Protein AF-I3XQ25-F1 (afdb_monomer)

Solvent-accessible surface area (backbone atoms only — not comparable to full-atom values): 13329 Å² total; per-residue (Å²): 137,87,86,84,75,97,74,87,71,84,78,81,81,67,80,47,100,79,74,48,62,75,77,84,68,86,86,59,48,81,63,17,72,61,72,68,32,26,49,50,32,17,52,49,32,38,57,58,38,53,67,33,71,80,39,49,61,57,48,62,46,75,78,51,23,60,60,51,50,52,46,34,48,54,26,18,49,44,47,25,40,48,45,46,66,52,54,62,66,59,48,12,62,78,68,75,47,54,49,68,59,47,51,32,21,74,69,43,72,34,72,43,16,41,49,37,51,53,34,47,54,31,50,76,68,72,65,65,77,71,75,50,77,71,77,71,66,77,58,82,87,43,57,67,58,53,48,52,52,50,53,51,50,50,53,49,52,50,50,49,53,52,49,54,52,50,49,52,55,50,51,55,52,50,55,52,50,51,52,51,51,50,53,50,51,54,50,52,53,50,53,50,54,51,49,5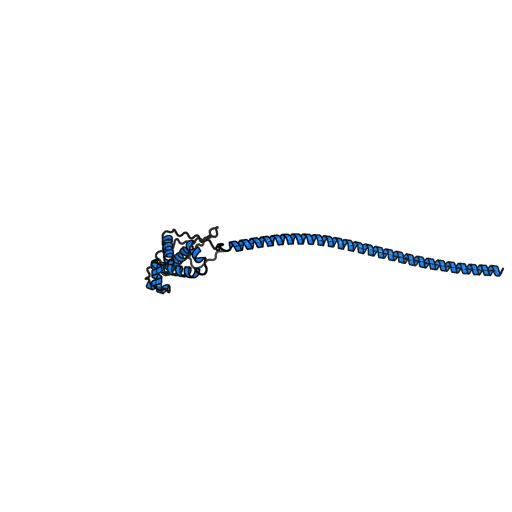2,52,51,52,52,54,49,51,52,50,52,53,51,52,50,54,51,48,56,50,51,55,50,50,52,53,52,50,54,50,52,52,52,52,50,51,52,51,67,74,74,110

pLDDT: mean 84.7, std 18.49, range [31.95, 98.25]

Foldseek 3Di:
DDDDDPDPDDPPQDDDPPNWTFDPLLPQDQQDDDDVSLVSQLVQLLLLLCQDPVNVVQCVDVVRVVVLSLLLSLLSSLNSVVSPVDDLVVSCVVSVHDSVSSCCLCVVVDVSSVSSVVSSVCSVVVNRGDGDPPDPPPCVPCPVVVVVVVVVVVVVVVVVVVVVVVVVVVVVVVVVVVVVVVVVVVVVVVVVVVVVVVVVVVVVVVVVVVVVVVVVVVVVVVVVVVVVVVVVVVVPD

Radius of gyration: 54.67 Å; Cα contacts (8 Å, |Δi|>4): 146; chains: 1; bounding box: 113×54×150 Å

Secondary structure (DSSP, 8-state):
--PPPTT---------TTS------TT--SS--HHHHHHHHHHHHHHHHHTSHHHHHHTTSHHHHHHHHHHHHHHHHHHHHHHTT--HHHHHHHHTS-HHHHHHHHTT-SHHHHHHHHHHHHHHTT-------------TTTHHHHHHHHHHHHHHHHHHHHHHHHHHHHHHHHHHHHHHHHHHHHHHHHHHHHHHHHHHHHHHHHHHHHHHHHHHHHHHHHHHHHHHHHHHHHHH-

Nearest PDB structures (foldseek):
  2vml-assembly1_H  TM=3.832E-01  e=6.197E+00  Gloeobacter violaceus

Organism: NCBI:txid768672

Structure (mmCIF, N/CA/C/O backbone):
data_AF-I3XQ25-F1
#
_entry.id   AF-I3XQ25-F1
#
loop_
_atom_site.group_PDB
_atom_site.id
_atom_site.type_symbol
_atom_site.label_atom_id
_atom_site.label_alt_id
_atom_site.label_comp_id
_atom_site.label_asym_id
_atom_site.label_entity_id
_atom_site.label_seq_id
_atom_site.pdbx_PDB_ins_code
_atom_site.Cartn_x
_atom_site.Cartn_y
_atom_site.Cartn_z
_atom_site.occupancy
_atom_site.B_iso_or_equiv
_atom_site.auth_seq_id
_atom_site.auth_comp_id
_atom_site.auth_asym_id
_atom_site.auth_atom_id
_atom_site.pdbx_PDB_model_num
ATOM 1 N N . MET A 1 1 ? 1.285 -31.698 11.398 1.00 34.97 1 MET A N 1
ATOM 2 C CA . MET A 1 1 ? 2.091 -32.001 12.598 1.00 34.97 1 MET A CA 1
ATOM 3 C C . MET A 1 1 ? 1.392 -31.346 13.771 1.00 34.97 1 MET A C 1
ATOM 5 O O . MET A 1 1 ? 1.233 -30.136 13.760 1.00 34.97 1 MET A O 1
ATOM 9 N N . SER A 1 2 ? 0.840 -32.151 14.672 1.00 31.95 2 SER A N 1
ATOM 10 C CA . SER A 1 2 ? 0.071 -31.717 15.839 1.00 31.95 2 SER A CA 1
ATOM 11 C C . SER A 1 2 ? 1.016 -31.419 17.001 1.00 31.95 2 SER A C 1
ATOM 13 O O . SER A 1 2 ? 1.649 -32.344 17.511 1.00 31.95 2 SER A O 1
ATOM 15 N N . GLU A 1 3 ? 1.111 -30.159 17.417 1.00 33.66 3 GLU A N 1
ATOM 16 C CA . GLU A 1 3 ? 1.742 -29.801 18.689 1.00 33.66 3 GLU A CA 1
ATOM 17 C C . GLU A 1 3 ? 0.743 -30.000 19.833 1.00 33.66 3 GLU A C 1
ATOM 19 O O . GLU A 1 3 ? -0.400 -29.547 19.785 1.00 33.66 3 GLU A O 1
ATOM 24 N N . ILE A 1 4 ? 1.183 -30.747 20.844 1.00 37.44 4 ILE A N 1
ATOM 25 C CA . ILE A 1 4 ? 0.429 -31.118 22.039 1.00 37.44 4 ILE A CA 1
ATOM 26 C C . ILE A 1 4 ? 0.776 -30.093 23.127 1.00 37.44 4 ILE A C 1
ATOM 28 O O . ILE A 1 4 ? 1.940 -29.968 23.498 1.00 37.44 4 ILE A O 1
ATOM 32 N N . ASN A 1 5 ? -0.219 -29.369 23.646 1.00 40.84 5 ASN A N 1
ATOM 33 C CA . ASN A 1 5 ? -0.076 -28.467 24.799 1.00 40.84 5 ASN A CA 1
ATOM 34 C C . ASN A 1 5 ? -0.373 -29.246 26.110 1.00 40.84 5 ASN A C 1
ATOM 36 O O . ASN A 1 5 ? -1.323 -30.036 26.111 1.00 40.84 5 ASN A O 1
ATOM 40 N N . PRO A 1 6 ? 0.365 -29.075 27.232 1.00 42.69 6 PRO A N 1
ATOM 41 C CA . PRO A 1 6 ? 0.361 -30.030 28.342 1.00 42.69 6 PRO A CA 1
ATOM 42 C C . PRO A 1 6 ? -0.678 -29.756 29.450 1.00 42.69 6 PRO A C 1
ATOM 44 O O . PRO A 1 6 ? -0.479 -30.189 30.581 1.00 42.69 6 PRO A O 1
ATOM 47 N N . THR A 1 7 ? -1.793 -29.071 29.176 1.00 48.88 7 THR A N 1
ATOM 48 C CA . THR A 1 7 ? -2.774 -28.700 30.226 1.00 48.88 7 THR A CA 1
ATOM 49 C C . THR A 1 7 ? -4.215 -29.169 30.017 1.00 48.88 7 THR A C 1
ATOM 51 O O . THR A 1 7 ? -5.057 -28.877 30.857 1.00 48.88 7 THR A O 1
ATOM 54 N N . GLY A 1 8 ? -4.525 -29.953 28.980 1.00 42.88 8 GLY A N 1
ATOM 55 C CA . GLY A 1 8 ? -5.775 -30.732 28.933 1.00 42.88 8 GLY A CA 1
ATOM 56 C C . GLY A 1 8 ? -7.108 -29.958 28.931 1.00 42.88 8 GLY A C 1
ATOM 57 O O . GLY A 1 8 ? -8.152 -30.596 29.026 1.00 42.88 8 GLY A O 1
ATOM 58 N N . GLU A 1 9 ? -7.125 -28.631 28.779 1.00 38.22 9 GLU A N 1
ATOM 59 C CA . GLU A 1 9 ? -8.352 -27.869 28.505 1.00 38.22 9 GLU A CA 1
ATOM 60 C C . GLU A 1 9 ? -8.428 -27.570 26.997 1.00 38.22 9 GLU A C 1
ATOM 62 O O . GLU A 1 9 ? -7.643 -26.796 26.447 1.00 38.22 9 GLU A O 1
ATOM 67 N N . ALA A 1 10 ? -9.364 -28.228 26.308 1.00 32.81 10 ALA A N 1
ATOM 68 C CA . ALA A 1 10 ? -9.634 -27.995 24.896 1.00 32.81 10 ALA A CA 1
ATOM 69 C C . ALA A 1 10 ? -10.405 -26.680 24.717 1.00 32.81 10 ALA A C 1
ATOM 71 O O . ALA A 1 10 ? -11.634 -26.653 24.780 1.00 32.81 10 ALA A O 1
ATOM 72 N N . THR A 1 11 ? -9.700 -25.584 24.444 1.00 38.38 11 THR A N 1
ATOM 73 C CA . THR A 1 11 ? -10.326 -24.419 23.812 1.00 38.38 11 THR A CA 1
ATOM 74 C C . THR A 1 11 ? -10.507 -24.752 22.334 1.00 38.38 11 THR A C 1
ATOM 76 O O . THR A 1 11 ? -9.587 -24.595 21.533 1.00 38.38 11 THR A O 1
ATOM 79 N N . ASN A 1 12 ? -11.679 -25.276 21.973 1.00 39.34 12 ASN A N 1
ATOM 80 C CA . ASN A 1 12 ? -12.042 -25.526 20.580 1.00 39.34 12 ASN A CA 1
ATOM 81 C C . ASN A 1 12 ? -12.245 -24.185 19.861 1.00 39.34 12 ASN A C 1
ATOM 83 O O . ASN A 1 12 ? -13.347 -23.644 19.810 1.00 39.34 12 ASN A O 1
ATOM 87 N N . ILE A 1 13 ? -11.167 -23.643 19.299 1.00 41.66 13 ILE A N 1
ATOM 88 C CA . ILE A 1 13 ? -11.231 -22.534 18.349 1.00 41.66 13 ILE A CA 1
ATOM 89 C C . ILE A 1 13 ? -11.538 -23.153 16.983 1.00 41.66 13 ILE A C 1
ATOM 91 O O . ILE A 1 13 ? -10.644 -23.479 16.206 1.00 41.66 13 ILE A O 1
ATOM 95 N N . GLY A 1 14 ? -12.822 -23.392 16.721 1.00 38.44 14 GLY A N 1
ATOM 96 C CA . GLY A 1 14 ? -13.293 -23.817 15.408 1.00 38.44 14 GLY A CA 1
ATOM 97 C C . GLY A 1 14 ? -13.322 -22.624 14.458 1.00 38.44 14 GLY A C 1
ATOM 98 O O . GLY A 1 14 ? -14.152 -21.731 14.610 1.00 38.44 14 GLY A O 1
ATOM 99 N N . THR A 1 15 ? -12.428 -22.596 13.474 1.00 34.72 15 THR A N 1
ATOM 100 C CA . THR A 1 15 ? -12.493 -21.637 12.369 1.00 34.72 15 THR A CA 1
ATOM 101 C C . THR A 1 15 ? -13.588 -22.066 11.396 1.00 34.72 15 THR A C 1
ATOM 103 O O . THR A 1 15 ? -13.456 -23.048 10.667 1.00 34.72 15 THR A O 1
ATOM 106 N N . SER A 1 16 ? -14.700 -21.332 11.385 1.00 35.69 16 SER A N 1
ATOM 107 C CA . SER A 1 16 ? -15.694 -21.443 10.317 1.00 35.69 16 SER A CA 1
ATOM 108 C C . SER A 1 16 ? -15.235 -20.619 9.106 1.00 35.69 16 SER A C 1
ATOM 110 O O . SER A 1 16 ? -14.631 -19.556 9.252 1.00 35.69 16 SER A O 1
ATOM 112 N N . GLY A 1 17 ? -15.457 -21.145 7.899 1.00 38.66 17 GLY A N 1
ATOM 113 C CA . GLY A 1 17 ? -14.920 -20.645 6.624 1.00 38.66 17 GLY A CA 1
ATOM 114 C C . GLY A 1 17 ? -15.397 -19.260 6.153 1.00 38.66 17 GLY A C 1
ATOM 115 O O . GLY A 1 17 ? -15.349 -19.002 4.955 1.00 38.66 17 GLY A O 1
ATOM 116 N N . SER A 1 18 ? -15.836 -18.371 7.049 1.00 42.00 18 SER A N 1
ATOM 117 C CA . SER A 1 18 ? -16.146 -16.957 6.776 1.00 42.00 18 SER A CA 1
ATOM 118 C C . SER A 1 18 ? -15.227 -15.963 7.502 1.00 42.00 18 SER A C 1
ATOM 120 O O . SER A 1 18 ? -15.399 -14.760 7.347 1.00 42.00 18 SER A O 1
ATOM 122 N N . GLY A 1 19 ? -14.229 -16.426 8.265 1.00 45.09 19 GLY A N 1
ATOM 123 C CA . GLY A 1 19 ? -13.365 -15.534 9.055 1.00 45.09 19 GLY A CA 1
ATOM 124 C C . GLY A 1 19 ? -14.035 -14.982 10.320 1.00 45.09 19 GLY A C 1
ATOM 125 O O . GLY A 1 19 ? -13.419 -14.209 11.051 1.00 45.09 19 GLY A O 1
ATOM 126 N N . ASP A 1 20 ? -15.263 -15.414 10.610 1.00 48.69 20 ASP A N 1
ATOM 127 C CA . ASP A 1 20 ? -15.972 -15.077 11.837 1.00 48.69 20 ASP A CA 1
ATOM 128 C C . ASP A 1 20 ? -15.536 -16.029 12.963 1.00 48.69 20 ASP A C 1
ATOM 130 O O . ASP A 1 20 ? -15.647 -17.257 12.856 1.00 48.69 20 ASP A O 1
ATOM 134 N N . VAL A 1 21 ? -15.025 -15.462 14.059 1.00 51.47 21 VAL A N 1
ATOM 135 C CA . VAL A 1 21 ? -14.724 -16.205 15.289 1.00 51.47 21 VAL A CA 1
ATOM 136 C C . VAL A 1 21 ? -15.973 -16.201 16.163 1.00 51.47 21 VAL A C 1
ATOM 138 O O . VAL A 1 21 ? -16.393 -15.156 16.660 1.00 51.47 21 VAL A O 1
ATOM 141 N N . LEU A 1 22 ? -16.561 -17.378 16.371 1.00 54.94 22 LEU A N 1
ATOM 142 C CA . LEU A 1 22 ? -17.656 -17.555 17.317 1.00 54.94 22 LEU A CA 1
ATOM 143 C C . LEU A 1 22 ? -17.076 -17.637 18.737 1.00 54.94 22 LEU A C 1
ATOM 145 O O . LEU A 1 22 ? -16.421 -18.620 19.081 1.00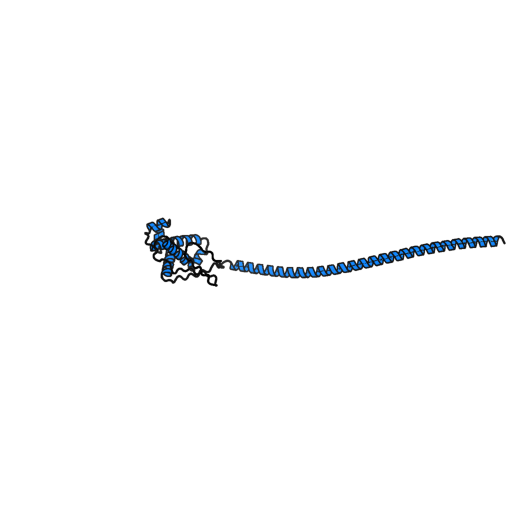 54.94 22 LEU A O 1
ATOM 149 N N . ILE A 1 23 ? -17.312 -16.621 19.571 1.00 63.09 23 ILE A N 1
ATOM 150 C CA . ILE A 1 23 ? -17.052 -16.747 21.011 1.00 63.09 23 ILE A CA 1
ATOM 151 C C . ILE A 1 23 ? -18.243 -17.468 21.634 1.00 63.09 23 ILE A C 1
ATOM 153 O O . ILE A 1 23 ? -19.339 -16.911 21.716 1.00 63.09 23 ILE A O 1
ATOM 157 N N . ASP A 1 24 ? -18.024 -18.705 22.075 1.00 64.62 24 ASP A N 1
ATOM 158 C CA . ASP A 1 24 ? -19.030 -19.449 22.823 1.00 64.62 24 ASP A CA 1
ATOM 159 C C . ASP A 1 24 ? -19.154 -18.892 24.250 1.00 64.62 24 ASP A C 1
ATOM 161 O O . ASP A 1 24 ? -18.296 -19.093 25.109 1.00 64.62 24 ASP A O 1
ATOM 165 N N . LEU A 1 25 ? -20.243 -18.162 24.487 1.00 70.88 25 LEU A N 1
ATOM 166 C CA . LEU A 1 25 ? -20.619 -17.601 25.783 1.00 70.88 25 LEU A CA 1
ATOM 167 C C . LEU A 1 25 ? -21.652 -18.475 26.527 1.00 70.88 25 LEU A C 1
ATOM 169 O O . LEU A 1 25 ? -22.190 -18.061 27.555 1.00 70.88 25 LEU A O 1
ATOM 173 N N . SER A 1 26 ? -21.947 -19.681 26.034 1.00 67.12 26 SER A N 1
ATOM 174 C CA . SER A 1 26 ? -23.041 -20.515 26.554 1.00 67.12 26 SER A CA 1
ATOM 175 C C . SER A 1 26 ? -22.767 -21.084 27.952 1.00 67.12 26 SER A C 1
ATOM 177 O O . SER A 1 26 ? -23.706 -21.347 28.697 1.00 67.12 26 SER A O 1
ATOM 179 N N . ASN A 1 27 ? -21.495 -21.235 28.338 1.00 75.38 27 ASN A N 1
ATOM 180 C CA . ASN A 1 27 ? -21.077 -21.862 29.602 1.00 75.38 27 ASN A CA 1
ATOM 181 C C . ASN A 1 27 ? -20.597 -20.862 30.672 1.00 75.38 27 ASN A C 1
ATOM 183 O O . ASN A 1 27 ? -19.741 -21.190 31.493 1.00 75.38 27 ASN A O 1
ATOM 187 N N . ILE A 1 28 ? -21.114 -19.630 30.675 1.00 85.44 28 ILE A N 1
ATOM 188 C CA . ILE A 1 28 ? -20.681 -18.616 31.647 1.00 85.44 28 ILE A CA 1
ATOM 189 C C . ILE A 1 28 ? -21.440 -18.748 32.976 1.00 85.44 28 ILE A C 1
ATOM 191 O O . ILE A 1 28 ? -22.675 -18.721 32.986 1.00 85.44 28 ILE A O 1
ATOM 195 N N . PRO A 1 29 ? -20.733 -18.814 34.121 1.00 88.62 29 PRO A N 1
ATOM 196 C CA . PRO A 1 29 ? -21.365 -18.921 35.429 1.00 88.62 29 PRO A CA 1
ATOM 197 C C . PRO A 1 29 ? -22.064 -17.610 35.816 1.00 88.62 29 PRO A C 1
ATOM 199 O O . PRO A 1 29 ? -21.436 -16.598 36.117 1.00 88.62 29 PRO A O 1
ATOM 202 N N . LEU A 1 30 ? -23.399 -17.629 35.852 1.00 90.88 30 LEU A N 1
ATOM 203 C CA . LEU A 1 30 ? -24.221 -16.468 36.238 1.00 90.88 30 LEU A CA 1
ATOM 204 C C . LEU A 1 30 ? -24.181 -16.160 37.745 1.00 90.88 30 LEU A C 1
ATOM 206 O O . LEU A 1 30 ? -24.513 -15.052 38.167 1.00 90.88 30 LEU A O 1
ATOM 210 N N . LYS A 1 31 ? -23.799 -17.150 38.555 1.00 92.56 31 LYS A N 1
ATOM 211 C CA . LYS A 1 31 ? -23.537 -17.036 39.995 1.00 92.56 31 LYS A CA 1
ATOM 212 C C . LYS A 1 31 ? -22.124 -17.555 40.262 1.00 92.56 31 LYS A C 1
ATOM 214 O O . LYS A 1 31 ? -21.985 -18.695 40.699 1.00 92.56 31 LYS A O 1
ATOM 219 N N . PRO A 1 32 ? -21.099 -16.772 39.907 1.00 93.88 32 PRO A N 1
ATOM 220 C CA . PRO A 1 32 ? -19.733 -17.257 39.906 1.00 93.88 32 PRO A CA 1
ATOM 221 C C . PRO A 1 32 ? -19.233 -17.575 41.316 1.00 93.88 32 PRO A C 1
ATOM 223 O O . PRO A 1 32 ? -19.456 -16.806 42.253 1.00 93.88 32 PRO A O 1
ATOM 226 N N . LEU A 1 33 ? -18.520 -18.689 41.448 1.00 91.50 33 LEU A N 1
ATOM 227 C CA . LEU A 1 33 ? -17.872 -19.150 42.666 1.00 91.50 33 LEU A CA 1
ATOM 228 C C . LEU A 1 33 ? -16.351 -19.019 42.531 1.00 91.50 33 LEU A C 1
ATOM 230 O O . LEU A 1 33 ? -15.693 -19.675 41.725 1.00 91.50 33 LEU A O 1
ATOM 234 N N . GLY A 1 34 ? -15.769 -18.159 43.364 1.00 91.62 34 GLY A N 1
ATOM 235 C CA . GLY A 1 34 ? -14.328 -17.925 43.377 1.00 91.62 34 GLY A CA 1
ATOM 236 C C . GLY A 1 34 ? -13.814 -17.087 42.200 1.00 91.62 34 GLY A C 1
ATOM 237 O O . GLY A 1 34 ? -14.546 -16.644 41.317 1.00 91.62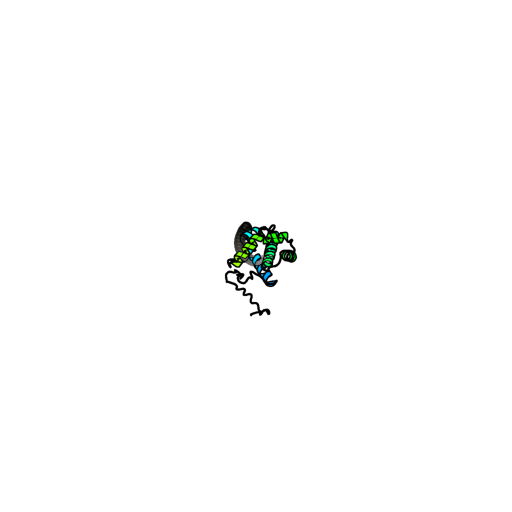 34 GLY A O 1
ATOM 238 N N . LYS A 1 35 ? -12.503 -16.822 42.211 1.00 91.81 35 LYS A N 1
ATOM 239 C CA . LYS A 1 35 ? -11.878 -15.801 41.352 1.00 91.81 35 LYS A CA 1
ATOM 240 C C . LYS A 1 35 ? -11.970 -16.103 39.850 1.00 91.81 35 LYS A C 1
ATOM 242 O O . LYS A 1 35 ? -12.180 -15.178 39.070 1.00 91.81 35 LYS A O 1
ATOM 247 N N . ARG A 1 36 ? -11.824 -17.373 39.444 1.00 92.19 36 ARG A N 1
ATOM 248 C CA . ARG A 1 36 ? -11.857 -17.782 38.024 1.00 92.19 36 ARG A CA 1
ATOM 249 C C . ARG A 1 36 ? -13.218 -17.484 37.403 1.00 92.19 36 ARG A C 1
ATOM 251 O O . ARG A 1 36 ? -13.286 -16.824 36.374 1.00 92.19 36 ARG A O 1
ATOM 258 N N . GLU A 1 37 ? -14.288 -17.925 38.054 1.00 94.06 37 GLU A N 1
ATOM 259 C CA . GLU A 1 37 ? -15.648 -17.732 37.556 1.00 94.06 37 GLU A CA 1
ATOM 260 C C . GLU A 1 37 ? -16.062 -16.255 37.579 1.00 94.06 37 GLU A C 1
ATOM 262 O O . GLU A 1 37 ? -16.709 -15.784 36.644 1.00 94.06 37 GLU A O 1
ATOM 267 N N . ILE A 1 38 ? -15.636 -15.494 38.599 1.00 95.56 38 ILE A N 1
ATOM 268 C CA . ILE A 1 38 ? -15.864 -14.040 38.652 1.00 95.56 38 ILE A CA 1
ATOM 269 C C . ILE A 1 38 ? -15.226 -13.371 37.434 1.00 95.56 38 ILE A C 1
ATOM 271 O O . ILE A 1 38 ? -15.883 -12.583 36.759 1.00 95.56 38 ILE A O 1
ATOM 275 N N . SER A 1 39 ? -13.975 -13.720 37.122 1.00 92.88 39 SER A N 1
ATOM 276 C CA . SER A 1 39 ? -13.259 -13.176 35.966 1.00 92.88 39 SER A CA 1
ATOM 277 C C . SER A 1 39 ? -13.902 -13.581 34.635 1.00 92.88 39 SER A C 1
ATOM 279 O O . SER A 1 39 ? -13.995 -12.755 33.730 1.00 92.88 39 SER A O 1
ATOM 281 N N . GLN A 1 40 ? -14.410 -14.811 34.519 1.00 92.00 40 GLN A N 1
ATOM 282 C CA . GLN A 1 40 ? -15.141 -15.260 33.329 1.00 92.00 40 GLN A CA 1
ATOM 283 C C . GLN A 1 40 ? -16.423 -14.454 33.108 1.00 92.00 40 GLN A C 1
ATOM 285 O O . GLN A 1 40 ? -16.657 -13.977 31.997 1.00 92.00 40 GLN A O 1
ATOM 290 N N . LEU A 1 41 ? -17.232 -14.261 34.156 1.00 94.75 41 LEU A N 1
ATOM 291 C CA . LEU A 1 41 ? -18.439 -13.441 34.061 1.00 94.75 41 LEU A CA 1
ATOM 292 C C . LEU A 1 41 ? -18.093 -11.974 33.765 1.00 94.75 41 LEU A C 1
ATOM 294 O O . LEU A 1 41 ? -18.731 -11.358 32.918 1.00 94.75 41 LEU A O 1
ATOM 298 N N . GLU A 1 42 ? -17.071 -11.417 34.416 1.00 95.94 42 GLU A N 1
ATOM 299 C CA . GLU A 1 42 ? -16.587 -10.055 34.163 1.00 95.94 42 GLU A CA 1
ATOM 300 C C . GLU A 1 42 ? -16.187 -9.864 32.693 1.00 95.94 42 GLU A C 1
ATOM 302 O O . GLU A 1 42 ? -16.699 -8.966 32.022 1.00 95.94 42 GLU A O 1
ATOM 307 N N . MET A 1 43 ? -15.344 -10.751 32.161 1.00 91.75 43 MET A N 1
ATOM 308 C CA . MET A 1 43 ? -14.884 -10.697 30.773 1.00 91.75 43 MET A CA 1
ATOM 309 C C . MET A 1 43 ? -16.044 -10.832 29.783 1.00 91.75 43 MET A C 1
ATOM 311 O O . MET A 1 43 ? -16.122 -10.080 28.811 1.00 91.75 43 MET A O 1
ATOM 315 N N . ALA A 1 44 ? -16.985 -11.735 30.054 1.00 91.19 44 ALA A N 1
ATOM 316 C CA . ALA A 1 44 ? -18.179 -11.895 29.237 1.00 91.19 44 ALA A CA 1
ATOM 317 C C . ALA A 1 44 ? -19.042 -10.631 29.188 1.00 91.19 44 ALA A C 1
ATOM 319 O O . ALA A 1 44 ? -19.542 -10.260 28.126 1.00 91.19 44 ALA A O 1
ATOM 320 N N . LEU A 1 45 ? -19.206 -9.953 30.325 1.00 94.19 45 LEU A N 1
ATOM 321 C CA . LEU A 1 45 ? -19.976 -8.715 30.410 1.00 94.19 45 LEU A CA 1
ATOM 322 C C . LEU A 1 45 ? -19.277 -7.557 29.695 1.00 94.19 45 LEU A C 1
ATOM 324 O O . LEU A 1 45 ? -19.955 -6.768 29.034 1.00 94.19 45 LEU A O 1
ATOM 328 N N . ILE A 1 46 ? -17.945 -7.472 29.776 1.00 92.88 46 ILE A N 1
ATOM 329 C CA . ILE A 1 46 ? -17.150 -6.478 29.041 1.00 92.88 46 ILE A CA 1
ATOM 330 C C . ILE A 1 46 ? -17.314 -6.695 27.537 1.00 92.88 46 ILE A C 1
ATOM 332 O O . ILE A 1 46 ? -17.795 -5.803 26.839 1.00 92.88 46 ILE A O 1
ATOM 336 N N . ILE A 1 47 ? -16.976 -7.889 27.042 1.00 89.00 47 ILE A N 1
ATOM 337 C CA . ILE A 1 47 ? -17.038 -8.207 25.609 1.00 89.00 47 ILE A CA 1
ATOM 338 C C . ILE A 1 47 ? -18.476 -8.051 25.105 1.00 89.00 47 ILE A C 1
ATOM 340 O O . ILE A 1 47 ? -18.718 -7.382 24.102 1.00 89.00 47 ILE A O 1
ATOM 344 N N . GLY A 1 48 ? -19.445 -8.595 25.843 1.00 89.38 48 GLY A N 1
ATOM 345 C CA . GLY A 1 48 ? -20.852 -8.544 25.472 1.00 89.38 48 GLY A CA 1
ATOM 346 C C . GLY A 1 48 ? -21.431 -7.134 25.390 1.00 89.38 48 GLY A C 1
ATOM 347 O O . GLY A 1 48 ? -22.397 -6.903 24.665 1.00 89.38 48 GLY A O 1
ATOM 348 N N . THR A 1 49 ? -20.842 -6.185 26.116 1.00 91.38 49 THR A N 1
ATOM 349 C CA . THR A 1 49 ? -21.286 -4.788 26.113 1.00 91.38 49 THR A CA 1
ATOM 350 C C . THR A 1 49 ? -20.528 -3.947 25.094 1.00 91.38 49 THR A C 1
ATOM 352 O O . THR A 1 49 ? -21.151 -3.129 24.424 1.00 91.38 49 THR A O 1
ATOM 355 N N . LEU A 1 50 ? -19.219 -4.163 24.928 1.00 88.19 50 LEU A N 1
ATOM 356 C CA . LEU A 1 50 ? -18.394 -3.416 23.971 1.00 88.19 50 LEU A CA 1
ATOM 357 C C . LEU A 1 50 ? -18.844 -3.608 22.520 1.00 88.19 50 LEU A C 1
ATOM 359 O O . LEU A 1 50 ? -18.803 -2.659 21.747 1.00 88.19 50 LEU A O 1
ATOM 363 N N . TYR A 1 51 ? -19.310 -4.806 22.161 1.00 82.44 51 TYR A N 1
ATOM 364 C CA . TYR A 1 51 ? -19.760 -5.120 20.800 1.00 82.44 51 TYR A CA 1
ATOM 365 C C . TYR A 1 51 ? -21.220 -4.746 20.510 1.00 82.44 51 TYR A C 1
ATOM 367 O O . TYR A 1 51 ? -21.760 -5.101 19.462 1.00 82.44 51 TYR A O 1
ATOM 375 N N . ARG A 1 52 ? -21.888 -4.016 21.408 1.00 82.75 52 ARG A N 1
ATOM 376 C CA . ARG A 1 52 ? -23.207 -3.453 21.103 1.00 82.75 52 ARG A CA 1
ATOM 377 C C . ARG A 1 52 ? -23.069 -2.297 20.106 1.00 82.75 52 ARG A C 1
ATOM 379 O O . ARG A 1 52 ? -22.190 -1.459 20.312 1.00 82.75 52 ARG A O 1
ATOM 386 N N . PRO A 1 53 ? -23.958 -2.177 19.100 1.00 78.75 53 PRO A N 1
ATOM 387 C CA . PRO A 1 53 ? -23.897 -1.096 18.113 1.00 78.75 53 PRO A CA 1
ATOM 388 C C . PRO A 1 53 ? -23.818 0.296 18.752 1.00 78.75 53 PRO A C 1
ATOM 390 O O . PRO A 1 53 ? -22.941 1.083 18.410 1.00 78.75 53 PRO A O 1
ATOM 393 N N . GLU A 1 54 ? -24.646 0.548 19.770 1.00 79.25 54 GLU A N 1
ATOM 394 C CA . GLU A 1 54 ? -24.677 1.828 20.487 1.00 79.25 54 GLU A CA 1
ATOM 395 C C . GLU A 1 54 ? -23.368 2.176 21.227 1.00 79.25 54 GLU A C 1
ATOM 397 O O . GLU A 1 54 ? -23.113 3.343 21.512 1.00 79.25 54 GLU A O 1
ATOM 402 N N . ILE A 1 55 ? -22.538 1.183 21.570 1.00 82.88 55 ILE A N 1
ATOM 403 C CA . ILE A 1 55 ? -21.256 1.387 22.263 1.00 82.88 55 ILE A CA 1
ATOM 404 C C . ILE A 1 55 ? -20.126 1.547 21.265 1.00 82.88 55 ILE A C 1
ATOM 406 O O . ILE A 1 55 ? -19.266 2.396 21.480 1.00 82.88 55 ILE A O 1
ATOM 410 N N . LEU A 1 56 ? -20.157 0.791 20.166 1.00 81.75 56 LEU A N 1
ATOM 411 C CA . LEU A 1 56 ? -19.202 0.934 19.069 1.00 81.75 56 LEU A CA 1
ATOM 412 C C . LEU A 1 56 ? -19.190 2.367 18.513 1.00 81.75 56 LEU A C 1
ATOM 414 O O . LEU A 1 56 ? -18.118 2.887 18.213 1.00 81.75 56 LEU A O 1
ATOM 418 N N . GLU A 1 57 ? -20.348 3.029 18.459 1.00 78.62 57 GLU A N 1
ATOM 419 C CA . GLU A 1 57 ? -20.452 4.452 18.108 1.00 78.62 57 GLU A CA 1
ATOM 420 C C . GLU A 1 57 ? -19.814 5.371 19.164 1.00 78.62 57 GLU A C 1
ATOM 422 O O . GLU A 1 57 ? -19.052 6.270 18.820 1.00 78.62 57 GLU A O 1
ATOM 427 N N . LEU A 1 58 ? -20.067 5.132 20.455 1.00 75.94 58 LEU A N 1
ATOM 428 C CA . LEU A 1 58 ? -19.544 5.970 21.547 1.00 75.94 58 LEU A CA 1
ATOM 429 C C . LEU A 1 58 ? -18.025 5.856 21.721 1.00 75.94 58 LEU A C 1
ATOM 431 O O . LEU A 1 58 ? -17.369 6.827 22.082 1.00 75.94 58 LEU A O 1
ATOM 435 N N . ILE A 1 59 ? -17.448 4.679 21.465 1.00 79.62 59 ILE A N 1
ATOM 436 C CA . ILE A 1 59 ? -15.994 4.466 21.553 1.00 79.62 59 ILE A CA 1
ATOM 437 C C . ILE A 1 59 ? -15.257 4.831 20.257 1.00 79.62 59 ILE A C 1
ATOM 439 O O . ILE A 1 59 ? -14.026 4.709 20.199 1.00 79.62 59 ILE A O 1
ATOM 443 N N . HIS A 1 60 ? -15.980 5.264 19.219 1.00 75.81 60 HIS A N 1
ATOM 444 C CA . HIS A 1 60 ? -15.386 5.726 17.970 1.00 75.81 60 HIS A CA 1
ATOM 445 C C . HIS A 1 60 ?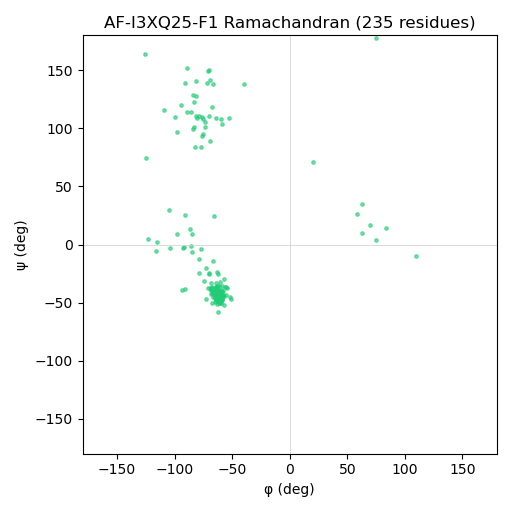 -14.486 6.943 18.218 1.00 75.81 60 HIS A C 1
ATOM 447 O O . HIS A 1 60 ? -13.337 6.946 17.768 1.00 75.81 60 HIS A O 1
ATOM 453 N N . ASP A 1 61 ? -14.953 7.916 19.011 1.00 76.44 61 ASP A N 1
ATOM 454 C CA . ASP A 1 61 ? -14.162 9.080 19.420 1.00 76.44 61 ASP A CA 1
ATOM 455 C C . ASP A 1 61 ? -13.001 8.660 20.352 1.00 76.44 61 ASP A C 1
ATOM 457 O O . ASP A 1 61 ? -13.242 8.135 21.446 1.00 76.44 61 ASP A O 1
ATOM 461 N N . PRO A 1 62 ? -11.727 8.878 19.960 1.00 74.69 62 PRO A N 1
ATOM 462 C CA . PRO A 1 62 ? -10.568 8.547 20.787 1.00 74.69 62 PRO A CA 1
ATOM 463 C C . PRO A 1 62 ? -10.552 9.220 22.165 1.00 74.69 62 PRO A C 1
ATOM 465 O O . PRO A 1 62 ? -9.986 8.646 23.098 1.00 74.69 62 PRO A O 1
ATOM 468 N N . VAL A 1 63 ? -11.145 10.410 22.301 1.00 76.88 63 VAL A N 1
ATOM 469 C CA . VAL A 1 63 ? -11.153 11.181 23.553 1.00 76.88 63 VAL A CA 1
ATOM 470 C C . VAL A 1 63 ? -12.090 10.534 24.570 1.00 76.88 63 VAL A C 1
ATOM 472 O O . VAL A 1 63 ? -11.700 10.310 25.715 1.00 76.88 63 VAL A O 1
ATOM 475 N N . GLU A 1 64 ? -13.303 10.168 24.152 1.00 78.25 64 GLU A N 1
ATOM 476 C CA . GLU A 1 64 ? -14.294 9.555 25.045 1.00 78.25 64 GLU A CA 1
ATOM 477 C C . GLU A 1 64 ? -14.035 8.063 25.299 1.00 78.25 64 GLU A C 1
ATOM 479 O O . GLU A 1 64 ? -14.425 7.524 26.341 1.00 78.25 64 GLU A O 1
ATOM 484 N N . ARG A 1 65 ? -13.341 7.383 24.376 1.00 86.06 65 ARG A N 1
ATOM 485 C CA . ARG A 1 65 ? -13.062 5.940 24.430 1.00 86.06 65 ARG A CA 1
ATOM 486 C C . ARG A 1 65 ? -12.458 5.494 25.756 1.00 86.06 65 ARG A C 1
ATOM 488 O O . ARG A 1 65 ? -12.914 4.505 26.324 1.00 86.06 65 ARG A O 1
ATOM 495 N N . SER A 1 66 ? -11.447 6.205 26.253 1.00 85.38 66 SER A N 1
ATOM 496 C CA . SER A 1 66 ? -10.747 5.823 27.488 1.00 85.38 66 SER A CA 1
ATOM 497 C C . SER A 1 66 ? -11.690 5.835 28.696 1.00 85.38 66 SER A C 1
ATOM 499 O O . SER A 1 66 ? -11.754 4.873 29.461 1.00 85.38 66 SER A O 1
ATOM 501 N N . THR A 1 67 ? -12.508 6.885 28.814 1.00 88.56 67 THR A N 1
ATOM 502 C CA . THR A 1 67 ? -13.486 7.036 29.898 1.00 88.56 67 THR A CA 1
ATOM 503 C C . THR A 1 67 ? -14.595 5.990 29.818 1.00 88.56 67 THR A C 1
ATOM 505 O O . THR A 1 67 ? -14.981 5.423 30.843 1.00 88.56 67 THR A O 1
ATOM 508 N N . TRP A 1 68 ? -15.092 5.694 28.613 1.00 90.62 68 TRP A N 1
ATOM 509 C CA . TRP A 1 68 ? -16.102 4.654 28.408 1.00 90.62 68 TRP A CA 1
ATOM 510 C C . TRP A 1 68 ? -15.585 3.266 28.770 1.00 90.62 68 TRP A C 1
ATOM 512 O O . TRP A 1 68 ? -16.264 2.534 29.492 1.00 90.62 68 TRP A O 1
ATOM 522 N N . VAL A 1 69 ? -14.384 2.915 28.308 1.00 91.31 69 VAL A N 1
ATOM 523 C CA . VAL A 1 69 ? -13.773 1.607 28.570 1.00 91.31 69 VAL A CA 1
ATOM 524 C C . VAL A 1 69 ? -13.498 1.421 30.063 1.00 91.31 69 VAL A C 1
ATOM 526 O O . VAL A 1 69 ? -13.876 0.386 30.609 1.00 91.31 69 VAL A O 1
ATOM 529 N N . ASP A 1 70 ? -12.940 2.426 30.748 1.00 93.75 70 ASP A N 1
ATOM 530 C CA . ASP A 1 70 ? -12.713 2.373 32.201 1.00 93.75 70 ASP A CA 1
ATOM 531 C C . ASP A 1 70 ? -14.034 2.211 32.973 1.00 93.75 70 ASP A C 1
ATOM 533 O O . ASP A 1 70 ? -14.178 1.324 33.816 1.00 93.75 70 ASP A O 1
ATOM 537 N N . SER A 1 71 ? -15.052 3.010 32.635 1.00 94.94 71 SER A N 1
ATOM 538 C CA . SER A 1 71 ? -16.355 2.953 33.307 1.00 94.94 71 SER A CA 1
ATOM 539 C C . SER A 1 71 ? -17.072 1.612 33.104 1.00 94.94 71 SER A C 1
ATOM 541 O O . SER A 1 71 ? -17.682 1.087 34.041 1.00 94.94 71 SER A O 1
ATOM 543 N N . LEU A 1 72 ? -16.992 1.035 31.899 1.00 95.88 72 LEU A N 1
ATOM 544 C CA . LEU A 1 72 ? -17.551 -0.283 31.585 1.00 95.88 72 LEU A CA 1
ATOM 545 C C . LEU A 1 72 ? -16.806 -1.409 32.304 1.00 95.88 72 LEU A C 1
ATOM 547 O O . LEU A 1 72 ? -17.462 -2.294 32.852 1.00 95.88 72 LEU A O 1
ATOM 551 N N . ALA A 1 73 ? -15.473 -1.360 32.351 1.00 96.31 73 ALA A N 1
ATOM 552 C CA . ALA A 1 73 ? -14.659 -2.351 33.051 1.00 96.31 73 ALA A CA 1
ATOM 553 C C . ALA A 1 73 ? -14.982 -2.377 34.552 1.00 96.31 73 ALA A C 1
ATOM 555 O O . ALA A 1 73 ? -15.302 -3.431 35.104 1.00 96.31 73 ALA A O 1
ATOM 556 N N . VAL A 1 74 ? -15.018 -1.205 35.199 1.00 97.75 74 VAL A N 1
ATOM 557 C CA . VAL A 1 74 ? -15.393 -1.083 36.618 1.00 97.75 74 VAL A CA 1
ATOM 558 C C . VAL A 1 74 ? -16.816 -1.592 36.859 1.00 97.75 74 VAL A C 1
ATOM 560 O O . VAL A 1 74 ? -17.057 -2.330 37.816 1.00 97.75 74 VAL A O 1
ATOM 563 N N . ALA A 1 75 ? -17.772 -1.231 35.998 1.00 98.00 75 ALA A N 1
ATOM 564 C CA . ALA A 1 75 ? -19.156 -1.677 36.127 1.00 98.00 75 ALA A CA 1
ATOM 565 C C . ALA A 1 75 ? -19.296 -3.202 35.974 1.00 98.00 75 ALA A C 1
ATOM 567 O O . ALA A 1 75 ? -20.006 -3.825 36.764 1.00 98.00 75 ALA A O 1
ATOM 568 N N . ALA A 1 76 ? -18.609 -3.806 35.000 1.00 97.94 76 ALA A N 1
ATOM 569 C CA . ALA A 1 76 ? -18.608 -5.248 34.769 1.00 97.94 76 ALA A CA 1
ATOM 570 C C . ALA A 1 76 ? -17.997 -6.011 35.949 1.00 97.94 76 ALA A C 1
ATOM 572 O O . ALA A 1 76 ? -18.622 -6.940 36.468 1.00 97.94 76 ALA A O 1
ATOM 573 N N . GLY A 1 77 ? -16.828 -5.572 36.425 1.00 97.56 77 GLY A N 1
ATOM 574 C CA . GLY A 1 77 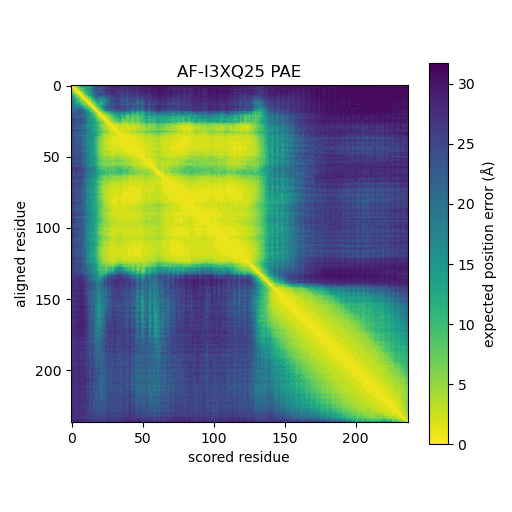? -16.150 -6.179 37.569 1.00 97.56 77 GLY A CA 1
ATOM 575 C C . GLY A 1 77 ? -16.964 -6.072 38.857 1.00 97.56 77 GLY A C 1
ATOM 576 O O . GLY A 1 77 ? -17.028 -7.033 39.631 1.00 97.56 77 GLY A O 1
ATOM 577 N N . ALA A 1 78 ? -17.651 -4.943 39.063 1.00 98.25 78 ALA A N 1
ATOM 578 C CA . ALA A 1 78 ? -18.558 -4.760 40.190 1.00 98.25 78 ALA A CA 1
ATOM 579 C C . ALA A 1 78 ? -19.753 -5.714 40.105 1.00 98.25 78 ALA A C 1
ATOM 581 O O . ALA A 1 78 ? -20.105 -6.369 41.088 1.00 98.25 78 ALA A O 1
ATOM 582 N N . TYR A 1 79 ? -20.365 -5.816 38.924 1.00 98.00 79 TYR A N 1
ATOM 583 C CA . TYR A 1 79 ? -21.539 -6.652 38.702 1.00 98.00 79 TYR A CA 1
ATOM 584 C C . TYR A 1 79 ? -21.218 -8.142 38.878 1.00 98.00 79 TYR A C 1
ATOM 586 O O . TYR A 1 79 ? -21.973 -8.854 39.543 1.00 98.00 79 TYR A O 1
ATOM 594 N N . ALA A 1 80 ? -20.076 -8.607 38.361 1.00 97.94 80 ALA A N 1
ATOM 595 C CA . ALA A 1 80 ? -19.632 -9.993 38.504 1.00 97.94 80 ALA A CA 1
ATOM 596 C C . ALA A 1 80 ? -19.420 -10.386 39.976 1.00 97.94 80 ALA A C 1
ATOM 598 O O . ALA A 1 80 ? -19.907 -11.425 40.425 1.00 97.94 80 ALA A O 1
ATOM 599 N N . ARG A 1 81 ? -18.781 -9.513 40.765 1.00 97.81 81 ARG A N 1
ATOM 600 C CA . ARG A 1 81 ? -18.568 -9.729 42.206 1.00 97.81 81 ARG A CA 1
ATOM 601 C C . ARG A 1 81 ? -19.861 -9.667 43.016 1.00 97.81 81 ARG A C 1
ATOM 603 O O . ARG A 1 81 ? -20.058 -10.482 43.913 1.00 97.81 81 ARG A O 1
ATOM 610 N N . MET A 1 82 ? -20.782 -8.767 42.664 1.00 97.81 82 MET A N 1
ATOM 611 C CA . MET A 1 82 ? -22.121 -8.738 43.263 1.00 97.81 82 MET A CA 1
ATOM 612 C C . MET A 1 82 ? -22.856 -10.068 43.029 1.00 97.81 82 MET A C 1
ATOM 614 O O . MET A 1 82 ? -23.511 -10.576 43.937 1.00 97.81 82 MET A O 1
ATOM 618 N N . LYS A 1 83 ? -22.736 -10.666 41.834 1.00 97.31 83 LYS A N 1
ATOM 619 C CA . LYS A 1 83 ? -23.332 -11.981 41.535 1.00 97.31 83 LYS A CA 1
ATOM 620 C C . LYS A 1 83 ? -22.648 -13.148 42.252 1.00 97.31 83 LYS A C 1
ATOM 622 O O . LYS A 1 83 ? -23.322 -14.143 42.506 1.00 97.31 83 LYS A O 1
ATOM 627 N N . ALA A 1 84 ? -21.380 -13.002 42.636 1.00 96.50 84 ALA A N 1
ATOM 628 C CA . ALA A 1 84 ? -20.688 -13.904 43.562 1.00 96.50 84 ALA A CA 1
ATOM 629 C C . ALA A 1 84 ? -21.072 -13.692 45.043 1.00 96.50 84 ALA A C 1
ATOM 631 O O . ALA A 1 84 ? -20.617 -14.435 45.908 1.00 96.50 84 ALA A O 1
ATOM 632 N N . GLY A 1 85 ? -21.907 -12.692 45.355 1.00 95.94 85 GLY A N 1
ATOM 633 C CA . GLY A 1 85 ? -22.377 -12.419 46.715 1.00 95.94 85 GLY A CA 1
ATOM 634 C C . GLY A 1 85 ? -21.425 -11.581 47.572 1.00 95.94 85 GLY A C 1
ATOM 635 O O . GLY A 1 85 ? -21.616 -11.516 48.785 1.00 95.94 85 GLY A O 1
ATOM 636 N N . LEU A 1 86 ? -20.419 -10.930 46.976 1.00 96.81 86 LEU A N 1
ATOM 637 C CA . LEU A 1 86 ? -19.503 -10.063 47.723 1.00 96.81 86 LEU A CA 1
ATOM 638 C C . LEU A 1 86 ? -20.222 -8.788 48.208 1.00 96.81 86 LEU A C 1
ATOM 640 O O . LEU A 1 86 ? -21.027 -8.210 47.466 1.00 96.81 86 LEU A O 1
ATOM 644 N N . PRO A 1 87 ? -19.921 -8.300 49.427 1.00 97.25 87 PRO A N 1
ATOM 645 C CA . PRO A 1 87 ? -20.439 -7.028 49.910 1.00 97.25 87 PRO A CA 1
ATOM 646 C C . PRO A 1 87 ? -19.810 -5.855 49.148 1.00 97.25 87 PRO A C 1
ATOM 648 O O . PRO A 1 87 ? -18.659 -5.902 48.721 1.00 97.25 87 PRO A O 1
ATOM 651 N N . VAL A 1 88 ? -20.560 -4.757 49.022 1.00 97.25 88 VAL A N 1
ATOM 652 C CA . VAL A 1 88 ? -20.142 -3.557 48.271 1.00 97.25 88 VAL A CA 1
ATOM 653 C C . VAL A 1 88 ? -18.799 -2.989 48.743 1.00 97.25 88 VAL A C 1
ATOM 655 O O . VAL A 1 88 ? -18.024 -2.530 47.909 1.00 97.25 88 VAL A O 1
ATOM 658 N N . SER A 1 89 ? -18.522 -3.037 50.047 1.00 97.31 89 SER A N 1
ATOM 659 C CA . SER A 1 89 ? -17.257 -2.587 50.638 1.00 97.31 89 SER A CA 1
ATOM 660 C C . SER A 1 89 ? -16.057 -3.346 50.070 1.00 97.31 89 SER A C 1
ATOM 662 O O . SER A 1 89 ? -15.101 -2.734 49.605 1.00 97.31 89 SER A O 1
ATOM 664 N N . GLN A 1 90 ? -16.154 -4.675 50.009 1.00 97.69 90 GLN A N 1
ATOM 665 C CA . GLN A 1 90 ? -15.114 -5.531 49.446 1.00 97.69 90 GLN A CA 1
ATOM 666 C C . GLN A 1 90 ? -14.966 -5.317 47.935 1.00 97.69 90 GLN A C 1
ATOM 668 O O . GLN A 1 90 ? -13.855 -5.267 47.421 1.00 97.69 90 GLN A O 1
ATOM 673 N N . ILE A 1 91 ? -16.076 -5.140 47.211 1.00 98.12 91 ILE A N 1
ATOM 674 C CA . ILE A 1 91 ? -16.037 -4.839 45.771 1.00 98.12 91 ILE A CA 1
ATOM 675 C C . ILE A 1 91 ? -15.289 -3.525 45.509 1.00 98.12 91 ILE A C 1
ATOM 677 O O . ILE A 1 91 ? -14.502 -3.434 44.569 1.00 98.12 91 ILE A O 1
ATOM 681 N N . ALA A 1 92 ? -15.555 -2.504 46.322 1.00 98.00 92 ALA A N 1
ATOM 682 C CA . ALA A 1 92 ? -14.922 -1.196 46.224 1.00 98.00 92 ALA A CA 1
ATOM 683 C C . ALA A 1 92 ? -13.408 -1.276 46.465 1.00 98.00 92 ALA A C 1
ATOM 685 O O . ALA A 1 92 ? -12.640 -0.733 45.670 1.00 98.00 92 ALA A O 1
ATOM 686 N N . GLU A 1 93 ? -12.993 -2.013 47.496 1.00 97.50 93 GLU A N 1
ATOM 687 C CA . GLU A 1 93 ? -11.585 -2.277 47.799 1.00 97.50 93 GLU A CA 1
ATOM 688 C C . GLU A 1 93 ? -10.887 -3.029 46.657 1.00 97.50 93 GLU A C 1
ATOM 690 O O . GLU A 1 93 ? -9.867 -2.564 46.150 1.00 97.50 93 GLU A O 1
ATOM 695 N N . GLU A 1 94 ? -11.469 -4.135 46.179 1.00 96.94 94 GLU A N 1
ATOM 696 C CA . GLU A 1 94 ? -10.877 -4.957 45.115 1.00 96.94 94 GLU A CA 1
ATOM 697 C C . GLU A 1 94 ? -10.745 -4.222 43.774 1.00 96.94 94 GLU A C 1
ATOM 699 O O . GLU A 1 94 ? -9.812 -4.488 43.019 1.00 96.94 94 GLU A O 1
ATOM 704 N N . LEU A 1 95 ? -11.673 -3.315 43.459 1.00 96.88 95 LEU A N 1
ATOM 705 C CA . LEU A 1 95 ? -11.655 -2.538 42.214 1.00 96.88 95 LEU A CA 1
ATOM 706 C C . LEU A 1 95 ? -10.938 -1.189 42.351 1.00 96.88 95 LEU A C 1
ATOM 708 O O . LEU A 1 95 ? -10.839 -0.455 41.366 1.00 96.88 95 LEU A O 1
ATOM 712 N N . GLY A 1 96 ? -10.471 -0.830 43.551 1.00 96.56 96 GLY A N 1
ATOM 713 C CA . GLY A 1 96 ? -9.808 0.449 43.811 1.00 96.56 96 GLY A CA 1
ATOM 714 C C . GLY A 1 96 ? -10.709 1.666 43.570 1.00 96.56 96 GLY A C 1
ATOM 715 O O . GLY A 1 96 ? -10.244 2.703 43.093 1.00 96.56 96 GLY A O 1
ATOM 716 N N . ARG A 1 97 ? -12.015 1.554 43.851 1.00 96.94 97 ARG A N 1
ATOM 717 C CA . ARG A 1 97 ? -13.011 2.630 43.663 1.00 96.94 97 ARG A CA 1
ATOM 718 C C . ARG A 1 97 ? -13.775 2.896 44.956 1.00 96.94 97 ARG A C 1
ATOM 720 O O . ARG A 1 97 ? -13.780 2.082 45.864 1.00 96.94 97 ARG A O 1
ATOM 727 N N . SER A 1 98 ? -14.458 4.038 45.048 1.00 97.56 98 SER A N 1
ATOM 728 C CA . SER A 1 98 ? -15.297 4.325 46.221 1.00 97.56 98 SER A CA 1
ATOM 729 C C . SER A 1 98 ? -16.558 3.453 46.239 1.00 97.56 98 SER A C 1
ATOM 731 O O . SER A 1 98 ? -17.129 3.158 45.184 1.00 97.56 98 SER A O 1
ATOM 733 N N . GLU A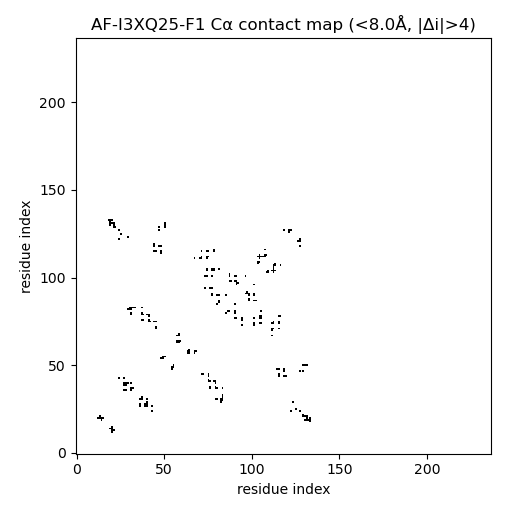 1 99 ? -17.063 3.112 47.43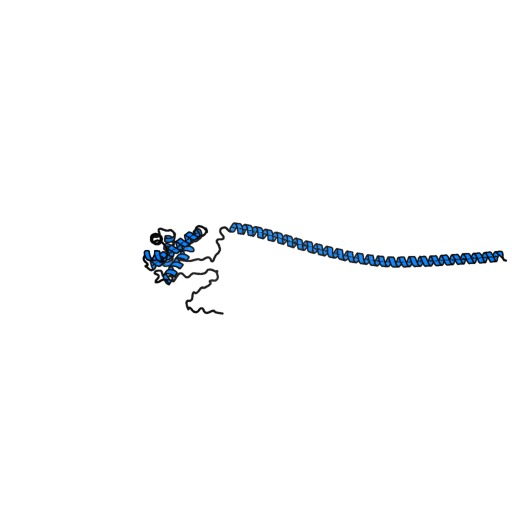0 1.00 97.62 99 GLU A N 1
ATOM 734 C CA . GLU A 1 99 ? -18.352 2.416 47.562 1.00 97.62 99 GLU A CA 1
ATOM 735 C C . GLU A 1 99 ? -19.487 3.161 46.855 1.00 97.62 99 GLU A C 1
ATOM 737 O O . GLU A 1 99 ? -20.347 2.537 46.240 1.00 97.62 99 GLU A O 1
ATOM 742 N N . THR A 1 100 ? -19.493 4.495 46.901 1.00 97.56 100 THR A N 1
ATOM 743 C CA . THR A 1 100 ? -20.500 5.324 46.227 1.00 97.56 100 THR A CA 1
ATOM 744 C C . THR A 1 100 ? -20.490 5.097 44.716 1.00 97.56 100 THR A C 1
ATOM 746 O O . THR A 1 100 ? -21.554 4.943 44.105 1.00 97.56 100 THR A O 1
ATOM 749 N N . THR A 1 101 ? -19.302 5.026 44.110 1.00 96.69 101 THR A N 1
ATOM 750 C CA . THR A 1 101 ? -19.133 4.718 42.684 1.00 96.69 101 THR A CA 1
ATOM 751 C C . THR A 1 101 ? -19.658 3.318 42.374 1.00 96.69 101 THR A C 1
ATOM 753 O O . THR A 1 101 ? -20.490 3.161 41.478 1.00 96.69 101 THR A O 1
ATOM 756 N N . ILE A 1 102 ? -19.261 2.312 43.161 1.00 98.25 102 ILE A N 1
ATOM 757 C CA . ILE A 1 102 ? -19.723 0.927 42.990 1.00 98.25 102 ILE A CA 1
ATOM 758 C C . ILE A 1 102 ? -21.248 0.830 43.120 1.00 98.25 102 ILE A C 1
ATOM 760 O O . ILE A 1 102 ? -21.908 0.302 42.226 1.00 98.25 102 ILE A O 1
ATOM 764 N N . ARG A 1 103 ? -21.846 1.415 44.166 1.00 97.56 103 ARG A N 1
ATOM 765 C CA . ARG A 1 103 ? -23.310 1.452 44.350 1.00 97.56 103 ARG A CA 1
ATOM 766 C C . ARG A 1 103 ? -24.010 2.128 43.183 1.00 97.56 103 ARG A C 1
ATOM 768 O O . ARG A 1 103 ? -25.114 1.724 42.831 1.00 97.56 103 ARG A O 1
ATOM 775 N N . SER A 1 104 ? -23.410 3.156 42.594 1.00 97.94 104 SER A N 1
ATOM 776 C CA . SER A 1 104 ? -24.001 3.859 41.454 1.00 97.94 104 SER A CA 1
ATOM 777 C C . SER A 1 104 ? -24.031 2.986 40.198 1.00 97.94 104 SER A C 1
ATOM 779 O O . SER A 1 104 ? -25.042 2.988 39.495 1.00 97.94 104 SER A O 1
ATOM 781 N N . HIS A 1 105 ? -22.982 2.196 39.946 1.00 97.88 105 HIS A N 1
ATOM 782 C CA . HIS A 1 105 ? -22.976 1.200 38.870 1.00 97.88 105 HIS A CA 1
ATOM 783 C C . HIS A 1 105 ? -23.962 0.056 39.132 1.00 97.88 105 HIS A C 1
ATOM 785 O O . HIS A 1 105 ? -24.794 -0.228 38.272 1.00 97.88 105 HIS A O 1
ATOM 791 N N . LEU A 1 106 ? -23.928 -0.552 40.322 1.00 97.44 106 LEU A N 1
ATOM 792 C CA . LEU A 1 106 ? -24.790 -1.690 40.670 1.00 97.44 106 LEU A CA 1
ATOM 793 C C . LEU A 1 106 ? -26.283 -1.331 40.669 1.00 97.44 106 LEU A C 1
ATOM 795 O O . LEU A 1 106 ? -27.108 -2.129 40.236 1.00 97.44 106 LEU A O 1
ATOM 799 N N . ASN A 1 107 ? -26.631 -0.112 41.093 1.00 96.75 107 ASN A N 1
ATOM 800 C CA . ASN A 1 107 ? -28.009 0.391 41.078 1.00 96.75 107 ASN A CA 1
ATOM 801 C C . ASN A 1 107 ? -28.410 1.040 39.745 1.00 96.75 107 ASN A C 1
ATOM 803 O O . ASN A 1 107 ? -29.411 1.754 39.701 1.00 96.75 107 ASN A O 1
ATOM 807 N N . MET A 1 108 ? -27.627 0.856 38.675 1.00 96.88 108 MET A N 1
ATOM 808 C CA . MET A 1 108 ? -27.956 1.349 37.331 1.00 96.88 108 MET A CA 1
ATOM 809 C C . MET A 1 108 ? -28.160 2.874 37.254 1.00 96.88 108 MET A C 1
ATOM 811 O O . MET A 1 108 ? -28.869 3.378 36.382 1.00 96.88 108 MET A O 1
ATOM 815 N N . LYS A 1 109 ? -27.538 3.643 38.158 1.00 96.88 109 LYS A N 1
ATOM 816 C CA . LYS A 1 109 ? -27.567 5.114 38.107 1.00 96.88 109 LYS A CA 1
ATOM 817 C C . LYS A 1 109 ? -26.655 5.643 37.002 1.00 96.88 109 LYS A C 1
ATOM 819 O O . LYS A 1 109 ? -26.944 6.674 36.404 1.00 96.88 109 LYS A O 1
ATOM 824 N N . THR A 1 110 ? -25.572 4.925 36.714 1.00 96.00 110 THR A N 1
ATOM 825 C CA . THR A 1 110 ? -24.637 5.239 35.629 1.00 96.00 110 THR A CA 1
ATOM 826 C C . THR A 1 110 ? -25.058 4.565 34.323 1.00 96.00 110 THR A C 1
ATOM 828 O O . THR A 1 110 ? -25.665 3.491 34.328 1.00 96.00 110 THR A O 1
ATOM 831 N N . LYS A 1 111 ? -24.697 5.163 33.180 1.00 93.94 111 LYS A N 1
ATOM 832 C CA . LYS A 1 111 ? -24.967 4.573 31.857 1.00 93.94 111 LYS A CA 1
ATOM 833 C C . LYS A 1 111 ? -24.232 3.237 31.676 1.00 93.94 111 LYS A C 1
ATOM 835 O O . LYS A 1 111 ? -24.857 2.269 31.263 1.00 93.94 111 LYS A O 1
ATOM 840 N N . ALA A 1 112 ? -22.969 3.146 32.103 1.00 94.75 112 ALA A N 1
ATOM 841 C CA . ALA A 1 112 ? -22.223 1.885 32.124 1.00 94.75 112 ALA A CA 1
ATOM 842 C C . ALA A 1 112 ? -22.926 0.798 32.961 1.00 94.75 112 ALA A C 1
ATOM 844 O O . ALA A 1 112 ? -23.071 -0.329 32.501 1.00 94.75 112 ALA A O 1
ATOM 845 N N . GLY A 1 113 ? -23.436 1.136 34.153 1.00 96.56 113 GLY A N 1
ATOM 846 C CA . GLY A 1 113 ? -24.159 0.183 35.003 1.00 96.56 113 GLY A CA 1
ATOM 847 C C . GLY A 1 113 ? -25.432 -0.369 34.352 1.00 96.56 113 GLY A C 1
ATOM 848 O O . GLY A 1 113 ? -25.681 -1.571 34.418 1.00 96.56 113 GLY A O 1
ATOM 849 N N . LYS A 1 114 ? -26.204 0.490 33.668 1.00 96.75 114 LYS A N 1
ATOM 850 C CA . LYS A 1 114 ? -27.389 0.078 32.890 1.00 96.75 114 LYS A CA 1
ATOM 851 C C . LYS A 1 114 ? -27.026 -0.918 31.790 1.00 96.75 114 LYS A C 1
ATOM 853 O O . LYS A 1 114 ? -27.613 -1.992 31.717 1.00 96.75 114 LYS A O 1
ATOM 858 N N . LEU A 1 115 ? -26.014 -0.589 30.990 1.00 95.19 115 LEU A N 1
ATOM 859 C CA . LEU A 1 115 ? -25.573 -1.411 29.862 1.00 95.19 115 LEU A CA 1
ATOM 860 C C . LEU A 1 115 ? -25.085 -2.793 30.310 1.00 95.19 115 LEU A C 1
ATOM 862 O O . LEU A 1 115 ? -25.493 -3.804 29.739 1.00 95.19 115 LEU A O 1
ATOM 866 N N . ILE A 1 116 ? -24.269 -2.845 31.368 1.00 96.56 116 ILE A N 1
ATOM 867 C CA . ILE A 1 116 ? -23.800 -4.107 31.952 1.00 96.56 116 ILE A CA 1
ATOM 868 C C . ILE A 1 116 ? -24.977 -4.944 32.461 1.00 96.56 116 ILE A C 1
ATOM 870 O O . ILE A 1 116 ? -25.030 -6.144 32.187 1.00 96.56 116 ILE A O 1
ATOM 874 N N . HIS A 1 117 ? -25.937 -4.332 33.164 1.00 96.31 117 HIS A N 1
ATOM 875 C CA . HIS A 1 117 ? -27.120 -5.046 33.643 1.00 96.31 117 HIS A CA 1
ATOM 876 C C . HIS A 1 117 ? -27.922 -5.658 32.490 1.00 96.31 117 HIS A C 1
ATOM 878 O O . HIS A 1 117 ? -28.249 -6.843 32.525 1.00 96.31 117 HIS A O 1
ATOM 884 N N . GLU A 1 118 ? -28.188 -4.888 31.438 1.00 94.81 118 GLU A N 1
ATOM 885 C CA . GLU A 1 118 ? -28.887 -5.391 30.258 1.00 94.81 118 GLU A CA 1
ATOM 886 C C . GLU A 1 118 ? -28.109 -6.515 29.560 1.00 94.81 118 GLU A C 1
ATOM 888 O O . GLU A 1 118 ? -28.712 -7.469 29.070 1.00 94.81 118 GLU A O 1
ATOM 893 N N . THR A 1 119 ? -26.776 -6.415 29.487 1.00 93.25 119 THR A N 1
ATOM 894 C CA . THR A 1 119 ? -25.931 -7.452 28.870 1.00 93.25 119 THR A CA 1
ATOM 895 C C . THR A 1 119 ? -25.988 -8.731 29.687 1.00 93.25 119 THR A C 1
ATOM 897 O O . THR A 1 119 ? -26.127 -9.805 29.110 1.00 93.25 119 THR A O 1
ATOM 900 N N . TYR A 1 120 ? -25.969 -8.624 31.016 1.00 94.75 120 TYR A N 1
ATOM 901 C CA . TYR A 1 120 ? -26.165 -9.763 31.905 1.00 94.75 120 TYR A CA 1
ATOM 902 C C . TYR A 1 120 ? -27.533 -10.425 31.698 1.00 94.75 120 TYR A C 1
ATOM 904 O O . TYR A 1 120 ? -27.612 -11.648 31.622 1.00 94.75 120 TYR A O 1
ATOM 912 N N . GLU A 1 121 ? -28.615 -9.650 31.575 1.00 93.88 121 GLU A N 1
ATOM 913 C CA . GLU A 1 121 ? -29.949 -10.221 31.347 1.00 93.88 121 GLU A CA 1
ATOM 914 C C . GLU A 1 121 ? -30.054 -10.917 29.982 1.00 93.88 121 GLU A C 1
ATOM 916 O O . GLU A 1 121 ? -30.631 -12.001 29.895 1.00 93.88 121 GLU A O 1
ATOM 921 N N . LYS A 1 122 ? -29.446 -10.357 28.927 1.00 89.62 122 LYS A N 1
ATOM 922 C CA . LYS A 1 122 ? -29.349 -11.017 27.612 1.00 89.62 122 LYS A CA 1
ATOM 923 C C . LYS A 1 122 ? -28.516 -12.299 27.677 1.00 89.62 122 LYS A C 1
ATOM 925 O O . LYS A 1 122 ? -28.928 -13.319 27.128 1.00 89.62 122 LYS A O 1
ATOM 930 N N . LEU A 1 123 ? -27.382 -12.264 28.380 1.00 89.44 123 LEU A N 1
ATOM 931 C CA . LEU A 1 123 ? -26.526 -13.430 28.615 1.00 89.44 123 LEU A CA 1
ATOM 932 C C . LEU A 1 123 ? -27.297 -14.534 29.351 1.00 89.44 123 LEU A C 1
ATOM 934 O O . LEU A 1 123 ? -27.308 -15.678 28.912 1.00 89.44 123 LEU A O 1
ATOM 938 N N . LYS A 1 124 ? -28.026 -14.179 30.414 1.00 90.50 124 LYS A N 1
ATOM 939 C CA . LYS A 1 124 ? -28.861 -15.100 31.199 1.00 90.50 124 LYS A CA 1
ATOM 940 C C . LYS A 1 124 ? -29.967 -15.769 30.378 1.00 90.50 124 LYS A C 1
ATOM 942 O O . LYS A 1 124 ? -30.338 -16.898 30.681 1.00 90.50 124 LYS A O 1
ATOM 947 N N . LYS A 1 125 ? -30.508 -15.082 29.370 1.00 88.94 125 LYS A N 1
ATOM 948 C CA . LYS A 1 125 ? -31.531 -15.618 28.457 1.00 88.94 125 LYS A CA 1
ATOM 949 C C . LYS A 1 125 ? -30.953 -16.415 27.281 1.00 88.94 125 LYS A C 1
ATOM 951 O O . LYS A 1 125 ? -31.723 -16.978 26.513 1.00 88.94 125 LYS A O 1
ATOM 956 N N . GLY A 1 126 ? -29.628 -16.449 27.113 1.00 80.69 126 GLY A N 1
ATOM 957 C CA . GLY A 1 126 ? -28.984 -17.040 25.933 1.00 80.69 126 GLY A CA 1
ATOM 958 C C . GLY A 1 126 ? -29.195 -16.229 24.646 1.00 80.69 126 GLY A C 1
ATOM 959 O O . GLY A 1 126 ? -29.002 -16.739 23.547 1.00 80.69 126 GLY A O 1
ATOM 960 N N . GLU A 1 127 ? -29.600 -14.962 24.760 1.00 80.19 127 GLU A N 1
ATOM 961 C CA . GLU A 1 127 ? -29.911 -14.080 23.624 1.00 80.19 127 GLU A CA 1
ATOM 962 C C . GLU A 1 127 ? -28.696 -13.262 23.158 1.00 80.19 127 GLU A C 1
ATOM 964 O O . GLU A 1 127 ? -28.782 -12.495 22.196 1.00 80.19 127 GLU A O 1
ATOM 969 N N . LEU A 1 128 ? -27.553 -13.397 23.835 1.00 75.50 128 LEU A N 1
ATOM 970 C CA . LEU A 1 128 ? -26.339 -12.661 23.506 1.00 75.50 128 LEU A CA 1
ATOM 971 C C . LEU A 1 128 ? -25.648 -13.275 22.279 1.00 75.50 128 LEU A C 1
ATOM 973 O O . LEU A 1 128 ? -24.725 -14.076 22.391 1.00 75.50 128 LEU A O 1
ATOM 977 N N . LYS A 1 129 ? -26.102 -12.883 21.088 1.00 64.00 129 LYS A N 1
ATOM 978 C CA . LYS A 1 129 ? -25.442 -13.206 19.819 1.00 64.00 129 LYS A CA 1
ATOM 979 C C . LYS A 1 129 ? -24.333 -12.193 19.556 1.00 64.00 129 LYS A C 1
ATOM 981 O O . LYS A 1 129 ? -24.607 -11.086 19.097 1.00 64.00 129 LYS A O 1
ATOM 986 N N . LEU A 1 130 ? -23.089 -12.560 19.853 1.00 65.31 130 LEU A N 1
ATOM 987 C CA . LEU A 1 130 ? -21.939 -11.749 19.465 1.00 65.31 130 LEU A CA 1
ATOM 988 C C . LEU A 1 130 ? -21.556 -12.057 18.024 1.00 65.31 130 LEU A C 1
ATOM 990 O O . LEU A 1 130 ? -20.900 -13.051 17.734 1.00 65.31 130 LEU A O 1
ATOM 994 N N . LEU A 1 131 ? -21.972 -11.174 17.123 1.00 56.31 131 LEU A N 1
ATOM 995 C CA . LEU A 1 131 ? -21.289 -11.004 15.851 1.00 56.31 131 LEU A CA 1
ATOM 996 C C . LEU A 1 131 ? -20.082 -10.122 16.145 1.00 56.31 131 LEU A C 1
ATOM 998 O O . LEU A 1 131 ? -20.247 -8.947 16.462 1.00 56.31 131 LEU A O 1
ATOM 1002 N N . ILE A 1 132 ? -18.889 -10.706 16.102 1.00 56.94 132 ILE A N 1
ATOM 1003 C CA . ILE A 1 132 ? -17.628 -9.971 16.131 1.00 56.94 132 ILE A CA 1
ATOM 1004 C C . ILE A 1 132 ? -17.197 -9.871 14.674 1.00 56.94 132 ILE A C 1
ATOM 1006 O O . ILE A 1 132 ? -16.624 -10.832 14.158 1.00 56.94 132 ILE A O 1
ATOM 1010 N N . PRO A 1 133 ? -17.475 -8.757 13.973 1.00 51.84 133 PRO A N 1
ATOM 1011 C CA . PRO A 1 133 ? -16.818 -8.520 12.705 1.00 51.84 133 PRO A CA 1
ATOM 1012 C C . PRO A 1 133 ? -15.341 -8.368 13.052 1.00 51.84 133 PRO A C 1
ATOM 1014 O O . PRO A 1 133 ? -14.956 -7.391 13.698 1.00 51.84 133 PRO A O 1
ATOM 1017 N N . PHE A 1 134 ? -14.519 -9.353 12.699 1.00 46.28 134 PHE A N 1
ATOM 1018 C CA . PHE A 1 134 ? -13.076 -9.236 12.841 1.00 46.28 134 PHE A CA 1
ATOM 1019 C C . PHE A 1 134 ? -12.652 -8.019 12.015 1.00 46.28 134 PHE A C 1
ATOM 1021 O O . PHE A 1 134 ? -12.707 -8.058 10.791 1.00 46.28 134 PHE A O 1
ATOM 1028 N N . ILE A 1 135 ? -12.375 -6.911 12.708 1.00 42.31 135 ILE A N 1
ATOM 1029 C CA . ILE A 1 135 ? -11.768 -5.660 12.245 1.00 42.31 135 ILE A CA 1
ATOM 1030 C C . ILE A 1 135 ? -11.878 -5.469 10.720 1.00 42.31 135 ILE A C 1
ATOM 1032 O O . ILE A 1 135 ? -10.890 -5.473 9.991 1.00 42.31 135 ILE A O 1
ATOM 1036 N N . LYS A 1 136 ? -13.089 -5.200 10.221 1.00 45.09 136 LYS A N 1
ATOM 1037 C CA . LYS A 1 136 ? -13.174 -4.089 9.277 1.00 45.09 136 LYS A CA 1
ATOM 1038 C C . LYS A 1 136 ? -13.021 -2.878 10.174 1.00 45.09 136 LYS A C 1
ATOM 1040 O O . LYS A 1 136 ? -13.954 -2.545 10.899 1.00 45.09 136 LYS A O 1
ATOM 1045 N N . ALA A 1 137 ? -11.820 -2.296 10.211 1.00 43.72 137 ALA A N 1
ATOM 1046 C CA . ALA A 1 137 ? -11.650 -0.951 10.749 1.00 43.72 137 ALA A CA 1
ATOM 1047 C C . ALA A 1 137 ? -12.848 -0.109 10.274 1.00 43.72 137 ALA A C 1
ATOM 1049 O O . ALA A 1 137 ? -13.250 -0.306 9.118 1.00 43.72 137 ALA A O 1
ATOM 1050 N N . PRO A 1 138 ? -13.464 0.742 11.117 1.00 45.88 138 PRO A N 1
ATOM 1051 C CA . PRO A 1 138 ? -14.550 1.588 10.653 1.00 45.88 138 PRO A CA 1
ATOM 1052 C C . PRO A 1 138 ? -14.026 2.327 9.425 1.00 45.88 138 PRO A C 1
ATOM 1054 O O . PRO A 1 138 ? -13.108 3.136 9.520 1.00 45.88 138 PRO A O 1
ATOM 1057 N N . ALA A 1 139 ? -14.536 1.962 8.250 1.00 50.81 139 ALA A N 1
ATOM 1058 C CA . ALA A 1 139 ? -14.198 2.650 7.016 1.00 50.81 139 ALA A CA 1
ATOM 1059 C C . ALA A 1 139 ? -14.756 4.080 7.041 1.00 50.81 139 ALA A C 1
ATOM 1061 O O . ALA A 1 139 ? -14.305 4.901 6.256 1.00 50.81 139 ALA A O 1
ATOM 1062 N N . ALA A 1 140 ? -15.660 4.366 7.987 1.00 53.53 140 ALA A N 1
ATOM 1063 C CA . ALA A 1 140 ? -16.243 5.666 8.241 1.00 53.53 140 ALA A CA 1
ATOM 1064 C C . ALA A 1 140 ? -15.156 6.692 8.598 1.00 53.53 140 ALA A C 1
ATOM 1066 O O . ALA A 1 140 ? -14.563 6.653 9.678 1.00 53.53 140 ALA A O 1
ATOM 1067 N N . GLY A 1 141 ? -14.900 7.605 7.663 1.00 56.88 141 GLY A N 1
ATOM 1068 C CA . GLY A 1 141 ? -13.896 8.670 7.766 1.00 56.88 141 GLY A CA 1
ATOM 1069 C C . GLY A 1 141 ? -12.687 8.480 6.847 1.00 56.88 141 GLY A C 1
ATOM 1070 O O . GLY A 1 141 ? -11.904 9.412 6.663 1.00 56.88 141 GLY A O 1
ATOM 1071 N N . PHE A 1 142 ? -12.553 7.310 6.218 1.00 58.03 142 PHE A N 1
ATOM 1072 C CA . PHE A 1 142 ? -11.543 7.050 5.194 1.00 58.03 142 PHE A CA 1
ATOM 1073 C C . PHE A 1 142 ? -12.128 7.040 3.779 1.00 58.03 142 PHE A C 1
ATOM 1075 O O . PHE A 1 142 ? -11.354 6.927 2.832 1.00 58.03 142 PHE A O 1
ATOM 1082 N N . GLU A 1 143 ? -13.446 7.190 3.588 1.00 72.44 143 GLU A N 1
ATOM 1083 C CA . GLU A 1 143 ? -14.058 7.208 2.250 1.00 72.44 143 GLU A CA 1
ATOM 1084 C C . GLU A 1 143 ? -13.443 8.273 1.334 1.00 72.44 143 GLU A C 1
ATOM 1086 O O . GLU A 1 143 ? -13.106 7.973 0.185 1.00 72.44 143 GLU A O 1
ATOM 1091 N N . ASP A 1 144 ? -13.221 9.482 1.852 1.00 71.38 144 ASP A N 1
ATOM 1092 C CA . ASP A 1 144 ? -12.612 10.572 1.087 1.00 71.38 144 ASP A CA 1
ATOM 1093 C C . ASP A 1 144 ? -11.138 10.292 0.771 1.00 71.38 144 ASP A C 1
ATOM 1095 O O . ASP A 1 144 ? -10.688 10.516 -0.352 1.00 71.38 144 ASP A O 1
ATOM 1099 N N . GLN A 1 145 ? -10.388 9.713 1.714 1.00 75.44 145 GLN A N 1
ATOM 1100 C CA . GLN A 1 145 ? -8.994 9.315 1.484 1.00 75.44 145 GLN A CA 1
ATOM 1101 C C . GLN A 1 145 ? -8.900 8.180 0.462 1.00 75.44 145 GLN A C 1
ATOM 1103 O O . GLN A 1 145 ? -8.043 8.205 -0.417 1.00 75.44 145 GLN A O 1
ATOM 1108 N N . ILE A 1 146 ? -9.811 7.209 0.524 1.00 79.00 146 ILE A N 1
ATOM 1109 C CA . ILE A 1 146 ? -9.912 6.111 -0.440 1.00 79.00 146 ILE A CA 1
ATOM 1110 C C . ILE A 1 146 ? -10.271 6.654 -1.823 1.00 79.00 146 ILE A C 1
ATOM 1112 O O . ILE A 1 146 ? -9.734 6.171 -2.820 1.00 79.00 146 ILE A O 1
ATOM 1116 N N . LYS A 1 147 ? -11.154 7.653 -1.909 1.00 83.44 147 LYS A N 1
ATOM 1117 C CA . LYS A 1 147 ? -11.507 8.299 -3.175 1.00 83.44 147 LYS A CA 1
ATOM 1118 C C . LYS A 1 147 ? -10.305 9.027 -3.780 1.00 83.44 147 LYS A C 1
ATOM 1120 O O . LYS A 1 147 ? -9.970 8.756 -4.930 1.00 83.44 147 LYS A O 1
ATOM 1125 N N . VAL A 1 148 ? -9.611 9.855 -2.998 1.00 88.25 148 VAL A N 1
ATOM 1126 C CA . VAL A 1 148 ? -8.400 10.569 -3.442 1.00 88.25 148 VAL A CA 1
ATOM 1127 C C . VAL A 1 148 ? -7.299 9.590 -3.857 1.00 88.25 148 VAL A C 1
ATOM 1129 O O . VAL A 1 148 ? -6.685 9.757 -4.907 1.00 88.25 148 VAL A O 1
ATOM 1132 N N . LEU A 1 149 ? -7.075 8.526 -3.082 1.00 87.75 149 LEU A N 1
ATOM 1133 C CA . LEU A 1 149 ? -6.088 7.497 -3.417 1.00 87.75 149 LEU A CA 1
ATOM 1134 C C . LEU A 1 149 ? -6.449 6.745 -4.701 1.00 87.75 149 LEU A C 1
ATOM 113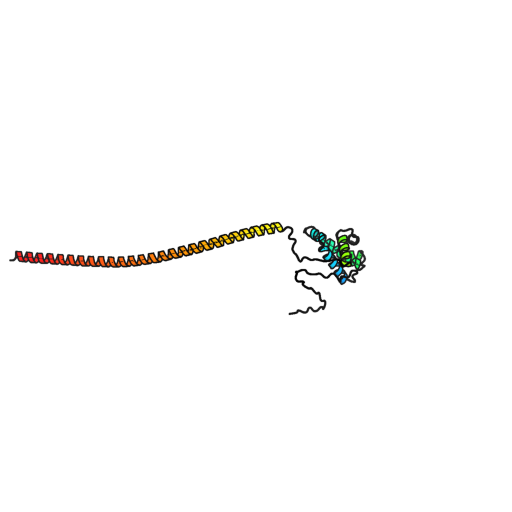6 O O . LEU A 1 149 ? -5.558 6.433 -5.486 1.00 87.75 149 LEU A O 1
ATOM 1140 N N . LYS A 1 150 ? -7.734 6.467 -4.944 1.00 88.88 150 LYS A N 1
ATOM 1141 C CA . LYS A 1 150 ? -8.192 5.859 -6.202 1.00 88.88 150 LYS A CA 1
ATOM 1142 C C . LYS A 1 150 ? -7.986 6.791 -7.393 1.00 88.88 150 LYS A C 1
ATOM 1144 O O . LYS A 1 150 ? -7.534 6.331 -8.436 1.00 88.88 150 LYS A O 1
ATOM 1149 N N . GLU A 1 151 ? -8.290 8.076 -7.242 1.00 91.94 151 GLU A N 1
ATOM 1150 C CA . GLU A 1 151 ? -8.074 9.077 -8.291 1.00 91.94 151 GLU A CA 1
ATOM 1151 C C . GLU A 1 151 ? -6.583 9.230 -8.626 1.00 91.94 151 GLU A C 1
ATOM 1153 O O . GLU A 1 151 ? -6.209 9.215 -9.800 1.00 91.94 151 GLU A O 1
ATOM 1158 N N . GLU A 1 152 ? -5.710 9.297 -7.616 1.00 91.12 152 GLU A N 1
ATOM 1159 C CA . GLU A 1 152 ? -4.262 9.357 -7.839 1.00 91.12 152 GLU A CA 1
ATOM 1160 C C . GLU A 1 152 ? -3.734 8.052 -8.451 1.00 91.12 152 GLU A C 1
ATOM 1162 O O . GLU A 1 152 ? -2.909 8.095 -9.362 1.00 91.12 152 GLU A O 1
ATOM 1167 N N . LEU A 1 153 ? -4.247 6.891 -8.030 1.00 92.94 153 LEU A N 1
ATOM 1168 C CA . LEU A 1 153 ? -3.880 5.604 -8.619 1.00 92.94 153 LEU A CA 1
ATOM 1169 C C . LEU A 1 153 ? -4.217 5.550 -10.113 1.00 92.94 153 LEU A C 1
ATOM 1171 O O . LEU A 1 153 ? -3.380 5.127 -10.910 1.00 92.94 153 LEU A O 1
ATOM 1175 N N . GLU A 1 154 ? -5.409 5.999 -10.508 1.00 93.94 154 GLU A N 1
ATOM 1176 C CA . GLU A 1 154 ? -5.793 6.047 -11.921 1.00 93.94 154 GLU A CA 1
ATOM 1177 C C . GLU A 1 154 ? -4.959 7.056 -12.712 1.00 93.94 154 GLU A C 1
ATOM 1179 O O . GLU A 1 154 ? -4.489 6.753 -13.810 1.00 93.94 154 GLU A O 1
ATOM 1184 N N . LYS A 1 155 ? -4.658 8.220 -12.132 1.00 94.56 155 LYS A N 1
ATOM 1185 C CA . LYS A 1 155 ? -3.766 9.202 -12.758 1.00 94.56 155 LYS A CA 1
ATOM 1186 C C . LYS A 1 155 ? -2.357 8.649 -12.980 1.00 94.56 155 LYS A C 1
ATOM 1188 O O . LYS A 1 155 ? -1.753 8.905 -14.021 1.00 94.56 155 LYS A O 1
ATOM 1193 N N . GLN A 1 156 ? -1.822 7.899 -12.019 1.00 91.81 156 GLN A N 1
ATOM 1194 C CA . GLN A 1 156 ? -0.507 7.268 -12.148 1.00 91.81 156 GLN A CA 1
ATOM 1195 C C . GLN A 1 156 ? -0.519 6.116 -13.152 1.00 91.81 156 GLN A C 1
ATOM 1197 O O . GLN A 1 156 ? 0.423 5.981 -13.930 1.00 91.81 156 GLN A O 1
ATOM 1202 N N . ARG A 1 157 ? -1.597 5.326 -13.206 1.00 93.69 157 ARG A N 1
ATOM 1203 C CA . ARG A 1 157 ? -1.780 4.289 -14.233 1.00 93.69 157 ARG A CA 1
ATOM 1204 C C . ARG A 1 157 ? -1.793 4.878 -15.635 1.00 93.69 157 ARG A C 1
ATOM 1206 O O . ARG A 1 157 ? -1.116 4.356 -16.516 1.00 93.69 157 ARG A O 1
ATOM 1213 N N . GLU A 1 158 ? -2.505 5.982 -15.828 1.00 95.19 158 GLU A N 1
ATOM 1214 C CA . GLU A 1 158 ? -2.564 6.652 -17.123 1.00 95.19 158 GLU A CA 1
ATOM 1215 C C . GLU A 1 158 ? -1.205 7.248 -17.518 1.00 95.19 158 GLU A C 1
ATOM 1217 O O . GLU A 1 158 ? -0.746 7.048 -18.641 1.00 95.19 158 GLU A O 1
ATOM 1222 N N . LYS A 1 159 ? -0.489 7.883 -16.579 1.00 94.12 159 LYS A N 1
ATOM 1223 C CA . LYS A 1 159 ? 0.894 8.330 -16.818 1.00 94.12 159 LYS A CA 1
ATOM 1224 C C . LYS A 1 159 ? 1.822 7.176 -17.188 1.00 94.12 159 LYS A C 1
ATOM 1226 O O . LYS A 1 159 ? 2.602 7.321 -18.122 1.00 94.12 159 LYS A O 1
ATOM 1231 N N . ASN A 1 160 ? 1.738 6.042 -16.495 1.00 93.62 160 ASN A N 1
ATOM 1232 C CA . ASN A 1 160 ? 2.549 4.869 -16.820 1.00 93.62 160 ASN A CA 1
ATOM 1233 C C . ASN A 1 160 ? 2.244 4.348 -18.224 1.00 93.62 160 ASN A C 1
ATOM 1235 O O . ASN A 1 160 ? 3.175 4.109 -18.984 1.00 93.62 160 ASN A O 1
ATOM 1239 N N . ARG A 1 161 ? 0.968 4.266 -18.613 1.00 94.69 161 ARG A N 1
ATOM 1240 C CA . ARG A 1 161 ? 0.581 3.868 -19.974 1.00 94.69 161 ARG A CA 1
ATOM 1241 C C . ARG A 1 161 ? 1.136 4.830 -21.034 1.00 94.69 161 ARG A C 1
ATOM 1243 O O . ARG A 1 161 ? 1.628 4.393 -22.076 1.00 94.69 161 ARG A O 1
ATOM 1250 N N . GLN A 1 162 ? 1.082 6.138 -20.778 1.00 95.06 162 GLN A N 1
ATOM 1251 C CA . GLN A 1 162 ? 1.649 7.145 -21.682 1.00 95.06 162 GLN A CA 1
ATOM 1252 C C . GLN A 1 162 ? 3.172 7.027 -21.783 1.00 95.06 162 GLN A C 1
ATOM 1254 O O . GLN A 1 162 ? 3.724 7.097 -22.880 1.00 95.06 162 GLN A O 1
ATOM 1259 N N . LEU A 1 163 ? 3.853 6.803 -20.657 1.00 94.50 163 LEU A N 1
ATOM 1260 C CA . LEU A 1 163 ? 5.297 6.587 -20.624 1.00 94.50 163 LEU A CA 1
ATOM 1261 C C . LEU A 1 163 ? 5.695 5.306 -21.362 1.00 94.50 163 LEU A C 1
ATOM 1263 O O . LEU A 1 163 ? 6.622 5.353 -22.163 1.00 94.50 163 LEU A O 1
ATOM 1267 N N . GLU A 1 164 ? 4.979 4.199 -21.170 1.00 94.19 164 GLU A N 1
ATOM 1268 C CA . GLU A 1 164 ? 5.203 2.946 -21.906 1.00 94.19 164 GLU A CA 1
ATOM 1269 C C . GLU A 1 164 ? 5.050 3.144 -23.418 1.00 94.19 164 GLU A C 1
ATOM 1271 O O . GLU A 1 164 ? 5.904 2.715 -24.195 1.00 94.19 164 GLU A O 1
ATOM 1276 N N . THR A 1 165 ? 4.006 3.863 -23.840 1.00 95.75 165 THR A N 1
ATOM 1277 C CA . THR A 1 165 ? 3.796 4.200 -25.257 1.00 95.75 165 THR A CA 1
ATOM 1278 C C . THR A 1 165 ? 4.963 5.025 -25.794 1.00 95.75 165 THR A C 1
ATOM 1280 O O . THR A 1 165 ? 5.522 4.710 -26.844 1.00 95.75 165 THR A O 1
ATOM 1283 N N . ARG A 1 166 ? 5.393 6.044 -25.041 1.00 94.38 166 ARG A N 1
ATOM 1284 C CA . ARG A 1 166 ? 6.489 6.919 -25.454 1.00 94.38 166 ARG A CA 1
ATOM 1285 C C . ARG A 1 166 ? 7.828 6.193 -25.524 1.00 94.38 166 ARG A C 1
ATOM 1287 O O . ARG A 1 166 ? 8.618 6.471 -26.423 1.00 94.38 166 ARG A O 1
ATOM 1294 N N . VAL A 1 167 ? 8.087 5.277 -24.595 1.00 95.62 167 VAL A N 1
ATOM 1295 C CA . VAL A 1 167 ? 9.281 4.424 -24.614 1.00 95.62 167 VAL A CA 1
ATOM 1296 C C . VAL A 1 167 ? 9.288 3.578 -25.880 1.00 95.62 167 VAL A C 1
ATOM 1298 O O . VAL A 1 167 ? 10.278 3.610 -26.600 1.00 95.62 167 VAL A O 1
ATOM 1301 N N . ASN A 1 168 ? 8.176 2.918 -26.213 1.00 95.75 168 ASN A N 1
ATOM 1302 C CA . ASN A 1 168 ? 8.085 2.104 -27.426 1.00 95.75 168 ASN A CA 1
ATOM 1303 C C . ASN A 1 168 ? 8.326 2.929 -28.702 1.00 95.75 168 ASN A C 1
ATOM 1305 O O . ASN A 1 168 ? 9.106 2.519 -29.561 1.00 95.75 168 ASN A O 1
ATOM 1309 N N . GLU A 1 169 ? 7.719 4.115 -28.813 1.00 95.88 169 GLU A N 1
ATOM 1310 C CA . GLU A 1 169 ? 7.956 5.027 -29.942 1.00 95.88 169 GLU A CA 1
ATOM 1311 C C . GLU A 1 169 ? 9.429 5.434 -30.069 1.00 95.88 169 GLU A C 1
ATOM 1313 O O . GLU A 1 169 ? 9.988 5.442 -31.167 1.00 95.88 169 GLU A O 1
ATOM 1318 N N . LEU A 1 170 ? 10.067 5.785 -28.948 1.00 94.25 170 LEU A N 1
ATOM 1319 C CA . LEU A 1 170 ? 11.472 6.185 -28.930 1.00 94.25 170 LEU A CA 1
ATOM 1320 C C . LEU A 1 170 ? 12.398 5.017 -29.269 1.00 94.25 170 LEU A C 1
ATOM 1322 O O . LEU A 1 170 ? 13.387 5.222 -29.970 1.00 94.25 170 LEU A O 1
ATOM 1326 N N . THR A 1 171 ? 12.079 3.805 -28.818 1.00 95.06 171 THR A N 1
ATOM 1327 C CA . THR A 1 171 ? 12.833 2.593 -29.152 1.00 95.06 171 THR A CA 1
ATOM 1328 C C . THR A 1 171 ? 12.776 2.295 -30.648 1.00 95.06 171 THR A C 1
ATOM 1330 O O . THR A 1 171 ? 13.820 2.057 -31.256 1.00 95.06 171 THR A O 1
ATOM 1333 N N . GLU A 1 172 ? 11.599 2.374 -31.272 1.00 95.94 172 GLU A N 1
ATOM 1334 C CA . GLU A 1 172 ? 11.478 2.177 -32.722 1.00 95.94 172 GLU A CA 1
ATOM 1335 C C . GLU A 1 172 ? 12.191 3.280 -33.513 1.00 95.94 172 GLU A C 1
ATOM 1337 O O . GLU A 1 172 ? 12.882 2.999 -34.497 1.00 95.94 172 GLU A O 1
ATOM 1342 N N . LEU A 1 173 ? 12.105 4.534 -33.057 1.00 96.25 173 LEU A N 1
ATOM 1343 C CA . LEU A 1 173 ? 12.826 5.639 -33.686 1.00 96.25 173 LEU A CA 1
ATOM 1344 C C . LEU A 1 173 ? 14.346 5.453 -33.593 1.00 96.25 173 LEU A C 1
ATOM 1346 O O . LEU A 1 173 ? 15.044 5.671 -34.583 1.00 96.25 173 LEU A O 1
ATOM 1350 N N . LEU A 1 174 ? 14.863 5.037 -32.434 1.00 95.06 174 LEU A N 1
ATOM 1351 C CA . LEU A 1 174 ? 16.287 4.752 -32.247 1.00 95.06 174 LEU A CA 1
ATOM 1352 C C . LEU A 1 174 ? 16.755 3.648 -33.188 1.00 95.06 174 LEU A C 1
ATOM 1354 O O . LEU A 1 174 ? 17.724 3.850 -33.912 1.00 95.06 174 LEU A O 1
ATOM 1358 N N . LYS A 1 175 ? 16.014 2.542 -33.263 1.00 96.62 175 LYS A N 1
ATOM 1359 C CA . LYS A 1 175 ? 16.320 1.433 -34.170 1.00 96.62 175 LYS A CA 1
ATOM 1360 C C . LYS A 1 175 ? 16.354 1.877 -35.633 1.00 96.62 175 LYS A C 1
ATOM 1362 O O . LYS A 1 175 ? 17.234 1.474 -36.392 1.00 96.62 175 LYS A O 1
ATOM 1367 N N . HIS A 1 176 ? 15.415 2.728 -36.046 1.00 96.00 176 HIS A N 1
ATOM 1368 C CA . HIS A 1 176 ? 15.418 3.282 -37.397 1.00 96.00 176 HIS A CA 1
ATOM 1369 C C . HIS A 1 176 ? 16.660 4.146 -37.661 1.00 96.00 176 HIS A C 1
ATOM 1371 O O . HIS A 1 176 ? 17.328 3.962 -38.678 1.00 96.00 176 HIS A O 1
ATOM 1377 N N . ARG A 1 177 ? 17.014 5.035 -36.724 1.00 95.12 177 ARG A N 1
ATOM 1378 C CA . ARG A 1 177 ? 18.214 5.880 -36.838 1.00 95.12 177 ARG A CA 1
ATOM 1379 C C . ARG A 1 177 ? 19.508 5.074 -36.819 1.00 95.12 177 ARG A C 1
ATOM 1381 O O . ARG A 1 177 ? 20.430 5.405 -37.556 1.00 95.12 177 ARG A O 1
ATOM 1388 N N . GLU A 1 178 ? 19.587 4.013 -36.026 1.00 94.69 178 GLU A N 1
ATOM 1389 C CA . GLU A 1 178 ? 20.735 3.102 -36.013 1.00 94.69 178 GLU A CA 1
ATOM 1390 C C . GLU A 1 178 ? 20.939 2.437 -37.378 1.00 94.69 178 GLU A C 1
ATOM 1392 O O . GLU A 1 178 ? 22.062 2.412 -37.883 1.00 94.69 178 GLU A O 1
ATOM 1397 N N . ASN A 1 179 ? 19.855 1.984 -38.015 1.00 95.88 179 ASN A N 1
ATOM 1398 C CA . ASN A 1 179 ? 19.910 1.417 -39.363 1.00 95.88 179 ASN A CA 1
ATOM 1399 C C . ASN A 1 179 ? 20.363 2.450 -40.408 1.00 95.88 179 ASN A C 1
ATOM 1401 O O . ASN A 1 179 ? 21.194 2.133 -41.256 1.00 95.88 179 ASN A O 1
ATOM 1405 N N . GLU A 1 180 ? 19.862 3.689 -40.343 1.00 96.12 180 GLU A N 1
ATOM 1406 C CA . GLU A 1 180 ? 20.314 4.769 -41.235 1.00 96.12 180 GLU A CA 1
ATOM 1407 C C . GLU A 1 180 ? 21.805 5.072 -41.052 1.00 96.12 180 GLU A C 1
ATOM 1409 O O . GLU A 1 180 ? 22.544 5.183 -42.030 1.00 96.12 180 GLU A O 1
ATOM 1414 N N . VAL A 1 181 ? 22.271 5.176 -39.804 1.00 95.94 181 VAL A N 1
ATOM 1415 C CA . VAL A 1 181 ? 23.689 5.409 -39.498 1.00 95.94 181 VAL A CA 1
ATOM 1416 C C . VAL A 1 181 ? 24.552 4.267 -40.025 1.00 95.94 181 VAL A C 1
ATOM 1418 O O . VAL A 1 181 ? 25.637 4.518 -40.550 1.00 95.94 181 VAL A O 1
ATOM 1421 N N . GLN A 1 182 ? 24.090 3.025 -39.906 1.00 96.38 182 GLN A N 1
ATOM 1422 C CA . GLN A 1 182 ? 24.806 1.868 -40.428 1.00 96.38 182 GLN A CA 1
ATOM 1423 C C . GLN A 1 182 ? 24.901 1.900 -41.960 1.00 96.38 182 GLN A C 1
ATOM 1425 O O . GLN A 1 182 ? 25.998 1.756 -42.499 1.00 96.38 182 GLN A O 1
ATOM 1430 N N . ALA A 1 183 ? 23.798 2.189 -42.653 1.00 96.38 183 ALA A N 1
ATOM 1431 C CA . ALA A 1 183 ? 23.786 2.321 -44.109 1.00 96.38 183 ALA A CA 1
ATOM 1432 C C . ALA A 1 183 ? 24.715 3.448 -44.594 1.00 96.38 183 ALA A C 1
ATOM 1434 O O . ALA A 1 183 ? 25.479 3.273 -45.543 1.00 96.38 183 ALA A O 1
ATOM 1435 N N . LEU A 1 184 ? 24.714 4.596 -43.908 1.00 96.38 184 LEU A N 1
ATOM 1436 C CA . LEU A 1 184 ? 25.618 5.704 -44.224 1.00 96.38 184 LEU A CA 1
ATOM 1437 C C . LEU A 1 184 ? 27.089 5.337 -44.000 1.00 96.38 184 LEU A C 1
ATOM 1439 O O . LEU A 1 184 ? 27.941 5.737 -44.790 1.00 96.38 184 LEU A O 1
ATOM 1443 N N . LYS A 1 185 ? 27.411 4.568 -42.953 1.00 96.31 185 LYS A N 1
ATOM 1444 C CA . LYS A 1 185 ? 28.782 4.078 -42.724 1.00 96.31 185 LYS A CA 1
ATOM 1445 C C . LYS A 1 185 ? 29.253 3.158 -43.846 1.00 96.31 185 LYS A C 1
ATOM 1447 O O . LYS A 1 185 ? 30.395 3.274 -44.285 1.00 96.31 185 LYS A O 1
ATOM 1452 N N . GLU A 1 186 ? 28.392 2.258 -44.307 1.00 96.38 186 GLU A N 1
ATOM 1453 C CA . GLU A 1 186 ? 28.696 1.361 -45.426 1.00 96.38 186 GLU A CA 1
ATOM 1454 C C . GLU A 1 186 ? 28.933 2.143 -46.720 1.00 96.38 186 GLU A C 1
ATOM 1456 O O . GLU A 1 186 ? 29.914 1.893 -47.421 1.00 96.38 186 GLU A O 1
ATOM 1461 N N . GLU A 1 187 ? 28.104 3.153 -46.983 1.00 96.69 187 GLU A N 1
ATOM 1462 C CA . GLU A 1 187 ? 28.260 4.036 -48.136 1.00 96.69 187 GLU A CA 1
ATOM 1463 C C . GLU A 1 187 ? 29.563 4.844 -48.078 1.00 96.69 187 GLU A C 1
ATOM 1465 O O . GLU A 1 187 ? 30.300 4.911 -49.062 1.00 96.69 187 GLU A O 1
ATOM 1470 N N . VAL A 1 188 ? 29.906 5.404 -46.914 1.00 96.50 188 VAL A N 1
ATOM 1471 C CA . VAL A 1 188 ? 31.178 6.116 -46.713 1.00 96.50 188 VAL A CA 1
ATOM 1472 C C . VAL A 1 188 ? 32.368 5.194 -46.976 1.00 96.50 188 VAL A C 1
ATOM 1474 O O . VAL A 1 188 ? 33.288 5.589 -47.691 1.00 96.50 188 VAL A O 1
ATOM 1477 N N . ASN A 1 189 ? 32.342 3.961 -46.464 1.00 96.69 189 ASN A N 1
ATOM 1478 C CA . ASN A 1 189 ? 33.407 2.986 -46.710 1.00 96.69 189 ASN A CA 1
ATOM 1479 C C . ASN A 1 189 ? 33.530 2.643 -48.202 1.00 96.69 189 ASN A C 1
ATOM 1481 O O . ASN A 1 189 ? 34.640 2.537 -48.728 1.00 96.69 189 ASN A O 1
ATOM 1485 N N . ARG A 1 190 ? 32.403 2.495 -48.909 1.00 97.12 190 ARG A N 1
ATOM 1486 C CA . ARG A 1 190 ? 32.398 2.259 -50.359 1.00 97.12 190 ARG A CA 1
ATOM 1487 C C . ARG A 1 190 ? 33.055 3.415 -51.111 1.00 97.12 190 ARG A C 1
ATOM 1489 O O . ARG A 1 190 ? 33.971 3.180 -51.897 1.00 97.12 190 ARG A O 1
ATOM 1496 N N . LEU A 1 191 ? 32.636 4.647 -50.829 1.00 96.62 191 LEU A N 1
ATOM 1497 C CA . LEU A 1 191 ? 33.180 5.845 -51.472 1.00 96.62 191 LEU A CA 1
ATOM 1498 C C . LEU A 1 191 ? 34.670 6.041 -51.170 1.00 96.62 191 LEU A C 1
ATOM 1500 O O . LEU A 1 191 ? 35.421 6.459 -52.048 1.00 96.62 191 LEU A O 1
ATOM 1504 N N . GLN A 1 192 ? 35.123 5.708 -49.959 1.00 96.31 192 GLN A N 1
ATOM 1505 C CA . GLN A 1 192 ? 36.545 5.734 -49.606 1.00 96.31 192 GLN A CA 1
ATOM 1506 C C . GLN A 1 192 ? 37.362 4.748 -50.447 1.00 96.31 192 GLN A C 1
ATOM 1508 O O . GLN A 1 192 ? 38.404 5.125 -50.983 1.00 96.31 192 GLN A O 1
ATOM 1513 N N . ASN A 1 193 ? 36.871 3.518 -50.622 1.00 96.19 193 ASN A N 1
ATOM 1514 C CA . ASN A 1 193 ? 37.537 2.511 -51.449 1.00 96.19 193 ASN A CA 1
ATOM 1515 C C . ASN A 1 193 ? 37.584 2.923 -52.929 1.00 96.19 193 ASN A C 1
ATOM 1517 O O . ASN A 1 193 ? 38.614 2.766 -53.588 1.00 96.19 193 ASN A O 1
ATOM 1521 N N . GLU A 1 194 ? 36.486 3.471 -53.458 1.00 97.06 194 GLU A N 1
ATOM 1522 C CA . GLU A 1 194 ? 36.437 3.991 -54.830 1.00 97.06 194 GLU A CA 1
ATOM 1523 C C . GLU A 1 194 ? 37.405 5.161 -55.030 1.00 97.06 194 GLU A C 1
ATOM 1525 O O . GLU A 1 194 ? 38.129 5.200 -56.028 1.00 97.06 194 GLU A O 1
ATOM 1530 N N . LEU A 1 195 ? 37.464 6.087 -54.069 1.00 96.31 195 LEU A N 1
ATOM 1531 C CA . LEU A 1 195 ? 38.400 7.206 -54.096 1.00 96.31 195 LEU A CA 1
ATOM 1532 C C . LEU A 1 195 ? 39.850 6.713 -54.088 1.00 96.31 195 LEU A C 1
ATOM 1534 O O . LEU A 1 195 ? 40.652 7.181 -54.895 1.00 96.31 195 LEU A O 1
ATOM 1538 N N . GLU A 1 196 ? 40.184 5.740 -53.238 1.00 96.69 196 GLU A N 1
ATOM 1539 C CA . GLU A 1 196 ? 41.529 5.164 -53.183 1.00 96.69 196 GLU A CA 1
ATOM 1540 C C . GLU A 1 196 ? 41.910 4.484 -54.509 1.00 96.69 196 GLU A C 1
ATOM 1542 O O . GLU A 1 196 ? 43.018 4.682 -55.020 1.00 96.69 196 GLU A O 1
ATOM 1547 N N . ALA A 1 197 ? 40.987 3.727 -55.110 1.00 96.50 197 ALA A N 1
ATOM 1548 C CA . ALA A 1 197 ? 41.189 3.107 -56.417 1.00 96.50 197 ALA A CA 1
ATOM 1549 C C . ALA A 1 197 ? 41.429 4.162 -57.508 1.00 96.50 197 ALA A C 1
ATOM 1551 O O . ALA A 1 197 ? 42.400 4.066 -58.265 1.00 96.50 197 ALA A O 1
ATOM 1552 N N . LYS A 1 198 ? 40.608 5.218 -57.545 1.00 96.19 198 LYS A N 1
ATOM 1553 C CA . LYS A 1 198 ? 40.763 6.320 -58.505 1.00 96.19 198 LYS A CA 1
ATOM 1554 C C . LYS A 1 198 ? 42.057 7.099 -58.298 1.00 96.19 198 LYS A C 1
ATOM 1556 O O . LYS A 1 198 ? 42.702 7.459 -59.281 1.00 96.19 198 LYS A O 1
ATOM 1561 N N . SER A 1 199 ? 42.495 7.310 -57.059 1.00 96.12 199 SER A N 1
ATOM 1562 C CA . SER A 1 199 ? 43.800 7.915 -56.776 1.00 96.12 199 SER A CA 1
ATOM 1563 C C . S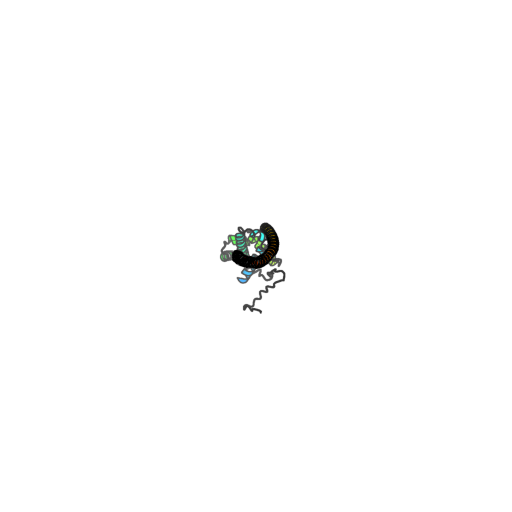ER A 1 199 ? 44.961 7.053 -57.284 1.00 96.12 199 SER A C 1
ATOM 1565 O O . SER A 1 199 ? 45.911 7.593 -57.850 1.00 96.12 199 SER A O 1
ATOM 1567 N N . LYS A 1 200 ? 44.890 5.720 -57.153 1.00 96.38 200 LYS A N 1
ATOM 1568 C CA . LYS A 1 200 ? 45.905 4.800 -57.708 1.00 96.38 200 LYS A CA 1
ATOM 1569 C C . LYS A 1 200 ? 45.946 4.839 -59.238 1.00 96.38 200 LYS A C 1
ATOM 1571 O O . LYS A 1 200 ? 47.031 4.931 -59.818 1.00 96.38 200 LYS A O 1
ATOM 1576 N N . GLU A 1 201 ? 44.782 4.812 -59.887 1.00 96.62 201 GLU A N 1
ATOM 1577 C CA . GLU A 1 201 ? 44.664 4.970 -61.345 1.00 96.62 201 GLU A CA 1
ATOM 1578 C C . GLU A 1 201 ? 45.251 6.309 -61.814 1.00 96.62 201 GLU A C 1
ATOM 1580 O O . GLU A 1 201 ? 46.036 6.345 -62.764 1.00 96.62 201 GLU A O 1
ATOM 1585 N N . LEU A 1 202 ? 44.925 7.404 -61.118 1.00 96.44 202 LEU A N 1
ATOM 1586 C CA . LEU A 1 202 ? 45.438 8.737 -61.426 1.00 96.44 202 LEU A CA 1
ATOM 1587 C C . LEU A 1 202 ? 46.964 8.793 -61.309 1.00 96.44 202 LEU A C 1
ATOM 1589 O O . LEU A 1 202 ? 47.619 9.279 -62.228 1.00 96.44 202 LEU A O 1
ATOM 1593 N N . ASN A 1 203 ? 47.537 8.253 -60.231 1.00 96.12 203 ASN A N 1
ATOM 1594 C CA . ASN A 1 203 ? 48.990 8.207 -60.045 1.00 96.12 203 ASN A CA 1
ATOM 1595 C C . ASN A 1 203 ? 49.679 7.414 -61.164 1.00 96.12 203 ASN A C 1
ATOM 1597 O O . ASN A 1 203 ? 50.659 7.882 -61.739 1.00 96.12 203 ASN A O 1
ATOM 1601 N N . THR A 1 204 ? 49.109 6.271 -61.551 1.00 96.62 204 THR A N 1
ATOM 1602 C CA . THR A 1 204 ? 49.618 5.463 -62.672 1.00 96.62 204 THR A CA 1
ATOM 1603 C C . THR A 1 204 ? 49.569 6.245 -63.990 1.00 96.62 204 THR A C 1
ATOM 1605 O O . THR A 1 204 ? 50.507 6.207 -64.786 1.00 96.62 204 THR A O 1
ATOM 1608 N N . CYS A 1 205 ? 48.492 6.998 -64.227 1.00 95.94 205 CYS A N 1
ATOM 1609 C CA . CYS A 1 205 ? 48.358 7.859 -65.401 1.00 95.94 205 CYS A CA 1
ATOM 1610 C C . CYS A 1 205 ? 49.389 9.001 -65.403 1.00 95.94 205 CYS A C 1
ATOM 1612 O O . CYS A 1 205 ? 49.977 9.296 -66.447 1.00 95.94 205 CYS A O 1
ATOM 1614 N N . ILE A 1 206 ? 49.645 9.621 -64.248 1.00 97.06 206 ILE A N 1
ATOM 1615 C CA . ILE A 1 206 ? 50.676 10.657 -64.086 1.00 97.06 206 ILE A CA 1
ATOM 1616 C C . ILE A 1 206 ? 52.061 10.085 -64.410 1.00 97.06 206 ILE A C 1
ATOM 1618 O O . ILE A 1 206 ? 52.799 10.690 -65.191 1.00 97.06 206 ILE A O 1
ATOM 1622 N N . ASP A 1 207 ? 52.397 8.905 -63.885 1.00 96.50 207 ASP A N 1
ATOM 1623 C CA . ASP A 1 207 ? 53.672 8.239 -64.165 1.00 96.50 207 ASP A CA 1
ATOM 1624 C C . ASP A 1 207 ? 53.839 7.897 -65.648 1.00 96.50 207 ASP A C 1
ATOM 1626 O O . ASP A 1 207 ? 54.881 8.185 -66.241 1.00 96.50 207 ASP A O 1
ATOM 1630 N N . ASN A 1 208 ? 52.796 7.365 -66.286 1.00 96.44 208 ASN A N 1
ATOM 1631 C CA . ASN A 1 208 ? 52.816 7.079 -67.719 1.00 96.44 208 ASN A CA 1
ATOM 1632 C C . ASN A 1 208 ? 53.017 8.350 -68.558 1.00 96.44 208 ASN A C 1
ATOM 1634 O O . ASN A 1 208 ? 53.811 8.348 -69.500 1.00 96.44 208 ASN A O 1
ATOM 1638 N N . ASN A 1 209 ? 52.342 9.450 -68.211 1.00 96.25 209 ASN A N 1
ATOM 1639 C CA . ASN A 1 209 ? 52.527 10.736 -68.888 1.00 96.25 209 ASN A CA 1
ATOM 1640 C C . ASN A 1 209 ? 53.952 11.277 -68.719 1.00 96.25 209 ASN A C 1
ATOM 1642 O O . ASN A 1 209 ? 54.527 11.804 -69.674 1.00 96.25 209 ASN A O 1
ATOM 1646 N N . ARG A 1 210 ? 54.548 11.117 -67.532 1.00 97.00 210 ARG A N 1
ATOM 1647 C CA . ARG A 1 210 ? 55.950 11.474 -67.283 1.00 97.00 210 ARG A CA 1
ATOM 1648 C C . ARG A 1 210 ? 56.898 10.674 -68.179 1.00 97.00 210 ARG A C 1
ATOM 1650 O O . ARG A 1 210 ? 57.718 11.281 -68.863 1.00 97.00 210 ARG A O 1
ATOM 1657 N N . LEU A 1 211 ? 56.744 9.350 -68.242 1.00 96.56 211 LEU A N 1
ATOM 1658 C CA . LEU A 1 211 ? 57.562 8.479 -69.100 1.00 96.56 211 LEU A CA 1
ATOM 1659 C C . LEU A 1 211 ? 57.416 8.825 -70.588 1.00 96.56 211 LEU A C 1
ATOM 1661 O O . LEU A 1 211 ? 58.399 8.848 -71.330 1.00 96.56 211 LEU A O 1
ATOM 1665 N N . LEU A 1 212 ? 56.193 9.122 -71.040 1.00 96.50 212 LEU A N 1
ATOM 1666 C CA . LEU A 1 212 ? 55.945 9.575 -72.410 1.00 96.50 212 LEU A CA 1
ATOM 1667 C C . LEU A 1 212 ? 56.666 10.892 -72.705 1.00 96.50 212 LEU A C 1
ATOM 1669 O O . LEU A 1 212 ? 57.294 11.010 -73.757 1.00 96.50 212 LEU A O 1
ATOM 1673 N N . LYS A 1 213 ? 56.624 11.855 -71.777 1.00 96.75 213 LYS A N 1
ATOM 1674 C CA . LYS A 1 213 ? 57.339 13.128 -71.910 1.00 96.75 213 LYS A CA 1
ATOM 1675 C C . LYS A 1 213 ? 58.851 12.922 -72.010 1.00 96.75 213 LYS A C 1
ATOM 1677 O O . LYS A 1 213 ? 59.462 13.434 -72.940 1.00 96.75 213 LYS A O 1
ATOM 1682 N N . GLU A 1 214 ? 59.434 12.108 -71.130 1.00 96.44 214 GLU A N 1
ATOM 1683 C CA . GLU A 1 214 ? 60.865 11.762 -71.174 1.00 96.44 214 GLU A CA 1
ATOM 1684 C C . GLU A 1 214 ? 61.258 11.117 -72.513 1.00 96.44 214 GLU A C 1
ATOM 1686 O O . GLU A 1 214 ? 62.302 11.436 -73.089 1.00 96.44 214 GLU A O 1
ATOM 1691 N N . ARG A 1 215 ? 60.401 10.243 -73.056 1.00 97.25 215 ARG A N 1
ATOM 1692 C CA . ARG A 1 215 ? 60.622 9.610 -74.361 1.00 97.25 215 ARG A CA 1
ATOM 1693 C C . ARG A 1 215 ? 60.551 10.611 -75.515 1.00 97.25 215 ARG A C 1
ATOM 1695 O O . ARG A 1 215 ? 61.382 10.535 -76.420 1.00 97.25 215 ARG A O 1
ATOM 1702 N N . ILE A 1 216 ? 59.591 11.538 -75.491 1.00 96.81 216 ILE A N 1
ATOM 1703 C CA . ILE A 1 216 ? 59.479 12.623 -76.478 1.00 96.81 216 ILE A CA 1
ATOM 1704 C C . ILE A 1 216 ? 60.727 13.508 -76.430 1.00 96.81 216 ILE A C 1
ATOM 1706 O O . ILE A 1 216 ? 61.337 13.746 -77.471 1.00 96.81 216 ILE A O 1
ATOM 1710 N N . ASP A 1 217 ? 61.159 13.923 -75.238 1.00 96.50 217 ASP A N 1
ATOM 1711 C CA . ASP A 1 217 ? 62.369 14.732 -75.056 1.00 96.50 217 ASP A CA 1
ATOM 1712 C C . ASP A 1 217 ? 63.617 14.001 -75.586 1.00 96.50 217 ASP A C 1
ATOM 1714 O O . ASP A 1 217 ? 64.481 14.604 -76.230 1.00 96.50 217 ASP A O 1
ATOM 1718 N N . GLY A 1 218 ? 63.700 12.683 -75.373 1.00 96.38 218 GLY A N 1
ATOM 1719 C CA . GLY A 1 218 ? 64.747 11.829 -75.936 1.00 96.38 218 GLY A CA 1
ATOM 1720 C C . GLY A 1 218 ? 64.730 11.777 -77.467 1.00 96.38 218 GLY A C 1
ATOM 1721 O O . GLY A 1 218 ? 65.773 11.954 -78.100 1.00 96.38 218 GLY A O 1
ATOM 1722 N N . PHE A 1 219 ? 63.558 11.586 -78.081 1.00 97.00 219 PHE A N 1
ATOM 1723 C CA . PHE A 1 219 ? 63.419 11.624 -79.541 1.00 97.00 219 PHE A CA 1
ATOM 1724 C C . PHE A 1 219 ? 63.803 12.986 -80.120 1.00 97.00 219 PHE A C 1
ATOM 1726 O O . PHE A 1 219 ? 64.524 13.031 -81.115 1.00 97.00 219 PHE A O 1
ATOM 1733 N N . MET A 1 220 ? 63.388 14.082 -79.482 1.00 96.50 220 MET A N 1
ATOM 1734 C CA . MET A 1 220 ? 63.744 15.438 -79.905 1.00 96.50 220 MET A CA 1
ATOM 1735 C C . MET A 1 220 ? 65.260 15.651 -79.894 1.00 96.50 220 MET A C 1
ATOM 1737 O O . MET A 1 220 ? 65.812 16.128 -80.882 1.00 96.50 220 MET A O 1
ATOM 1741 N N . LYS A 1 221 ? 65.959 15.233 -78.829 1.00 95.81 221 LYS A N 1
ATOM 1742 C CA . LYS A 1 221 ? 67.433 15.292 -78.765 1.00 95.81 221 LYS A CA 1
ATOM 1743 C C . LYS A 1 221 ? 68.098 14.514 -79.902 1.00 95.81 221 LYS A C 1
ATOM 1745 O O . LYS A 1 221 ? 69.031 15.020 -80.521 1.00 95.81 221 LYS A O 1
ATOM 1750 N N . ASN A 1 222 ? 67.608 13.310 -80.196 1.00 95.81 222 ASN A N 1
ATOM 1751 C CA . ASN A 1 222 ? 68.135 12.498 -81.293 1.00 95.81 222 ASN A CA 1
ATOM 1752 C C . ASN A 1 222 ? 67.892 13.155 -82.659 1.00 95.81 222 ASN A C 1
ATOM 1754 O O . ASN A 1 222 ? 68.798 13.171 -83.486 1.00 95.81 222 ASN A O 1
ATOM 1758 N N . LEU A 1 223 ? 66.705 13.728 -82.887 1.00 95.12 223 LEU A N 1
ATOM 1759 C CA . LEU A 1 223 ? 66.398 14.466 -84.115 1.00 95.12 223 LEU A CA 1
ATOM 1760 C C . LEU A 1 223 ? 67.325 15.670 -84.295 1.00 95.12 223 LEU A C 1
ATOM 1762 O O . LEU A 1 223 ? 67.868 15.844 -85.382 1.00 95.12 223 LEU A O 1
ATOM 1766 N N . TYR A 1 224 ? 67.558 16.460 -83.240 1.00 94.12 224 TYR A N 1
ATOM 1767 C CA . TYR A 1 224 ? 68.506 17.577 -83.296 1.00 94.12 224 TYR A CA 1
ATOM 1768 C C . TYR A 1 224 ? 69.913 17.116 -83.681 1.00 94.12 224 TYR A C 1
ATOM 1770 O O . TYR A 1 224 ? 70.530 17.727 -84.549 1.00 94.12 224 TYR A O 1
ATOM 1778 N N . LYS A 1 225 ? 70.386 16.006 -83.104 1.00 94.00 225 LYS A N 1
ATOM 1779 C CA . LYS A 1 225 ? 71.692 15.430 -83.439 1.00 94.00 225 LYS A CA 1
ATOM 1780 C C . LYS A 1 225 ? 71.779 14.982 -84.904 1.00 94.00 225 LYS A C 1
ATOM 1782 O O . LYS A 1 225 ? 72.751 15.296 -85.577 1.00 94.00 225 LYS A O 1
ATOM 1787 N N . VAL A 1 226 ? 70.763 14.284 -85.417 1.00 94.31 226 VAL A N 1
ATOM 1788 C CA . VAL A 1 226 ? 70.730 13.844 -86.827 1.00 94.31 226 VAL A CA 1
ATOM 1789 C C . VAL A 1 226 ? 70.693 15.040 -87.781 1.00 94.31 226 VAL A C 1
ATOM 1791 O O . VAL A 1 226 ? 71.371 15.027 -88.805 1.00 94.31 226 VAL A O 1
ATOM 1794 N N . LEU A 1 227 ? 69.929 16.087 -87.456 1.00 92.38 227 LEU A N 1
ATOM 1795 C CA . LEU A 1 227 ? 69.907 17.321 -88.248 1.00 92.38 227 LEU A CA 1
ATOM 1796 C C . LEU A 1 227 ? 71.284 17.997 -88.281 1.00 92.38 227 LEU A C 1
ATOM 1798 O O . LEU A 1 227 ? 71.707 18.452 -89.341 1.00 92.38 227 LEU A O 1
ATOM 1802 N N . GLU A 1 228 ? 71.995 18.025 -87.153 1.00 91.00 228 GLU A N 1
ATOM 1803 C CA . GLU A 1 228 ? 73.363 18.543 -87.068 1.00 91.00 228 GLU A CA 1
ATOM 1804 C C . GLU A 1 228 ? 74.346 17.711 -87.915 1.00 91.00 228 GLU A C 1
ATOM 1806 O O . GLU A 1 228 ? 75.125 18.269 -88.688 1.00 91.00 228 GLU A O 1
ATOM 1811 N N . GLU A 1 229 ? 74.271 16.378 -87.848 1.00 92.00 229 GLU A N 1
ATOM 1812 C CA . GLU A 1 229 ? 75.080 15.466 -88.672 1.00 92.00 229 GLU A CA 1
ATOM 1813 C C . GLU A 1 229 ? 74.811 15.643 -90.179 1.00 92.00 229 GLU A C 1
ATOM 1815 O O . GLU A 1 229 ? 75.753 15.718 -90.976 1.00 92.00 229 GLU A O 1
ATOM 1820 N N . LEU A 1 230 ? 73.542 15.767 -90.586 1.00 90.00 230 LEU A N 1
ATOM 1821 C CA . LEU A 1 230 ? 73.162 16.038 -91.977 1.00 90.00 230 LEU A CA 1
ATOM 1822 C C . LEU A 1 230 ? 73.679 17.401 -92.450 1.00 90.00 230 LEU A C 1
ATOM 1824 O O . LEU A 1 230 ? 74.239 17.490 -93.542 1.00 90.00 230 LEU A O 1
ATOM 1828 N N . GLN A 1 231 ? 73.550 18.447 -91.628 1.00 88.00 231 GLN A N 1
ATOM 1829 C CA . GLN A 1 231 ? 74.066 19.781 -91.943 1.00 88.00 231 GLN A CA 1
ATOM 1830 C C . GLN A 1 231 ? 75.589 19.763 -92.133 1.00 88.00 231 GLN A C 1
ATOM 1832 O O . GLN A 1 231 ? 76.103 20.364 -93.076 1.00 88.00 231 GLN A O 1
ATOM 1837 N N . ASN A 1 232 ? 76.311 19.040 -91.275 1.00 84.19 232 ASN A N 1
ATOM 1838 C CA . ASN A 1 232 ? 77.759 18.873 -91.393 1.00 84.19 232 ASN A CA 1
ATOM 1839 C C . ASN A 1 232 ? 78.148 18.106 -92.666 1.00 84.19 232 ASN A C 1
ATOM 1841 O O . ASN A 1 232 ? 79.117 18.477 -93.328 1.00 84.19 232 ASN A O 1
ATOM 1845 N N . THR A 1 233 ? 77.376 17.084 -93.042 1.00 83.25 233 THR A N 1
ATOM 1846 C CA . THR A 1 233 ? 77.593 16.312 -94.278 1.00 83.25 233 THR A CA 1
ATOM 1847 C C . THR A 1 233 ? 77.366 17.174 -95.526 1.00 83.25 233 THR A C 1
ATOM 1849 O O . THR A 1 233 ? 78.176 17.138 -96.445 1.00 83.25 233 THR A O 1
ATOM 1852 N N . ILE A 1 234 ? 76.318 18.007 -95.542 1.00 81.56 234 ILE A N 1
ATOM 1853 C CA . ILE A 1 234 ? 76.046 18.964 -96.634 1.00 81.56 234 ILE A CA 1
ATOM 1854 C C . ILE A 1 234 ? 77.162 20.011 -96.759 1.00 81.56 234 ILE A C 1
ATOM 1856 O O . ILE A 1 234 ? 77.491 20.426 -97.861 1.00 81.56 234 ILE A O 1
ATOM 1860 N N . ASN A 1 235 ? 77.753 20.443 -95.645 1.00 75.38 235 ASN A N 1
ATOM 1861 C CA . ASN A 1 235 ? 78.808 21.458 -95.649 1.00 75.38 235 ASN A CA 1
ATOM 1862 C C . ASN A 1 235 ? 80.199 20.913 -96.047 1.00 75.38 235 ASN A C 1
ATOM 1864 O O . ASN A 1 235 ? 81.116 21.710 -96.242 1.00 75.38 235 ASN A O 1
ATOM 1868 N N . THR A 1 236 ? 80.390 19.587 -96.104 1.00 70.62 236 THR A N 1
ATOM 1869 C CA . THR A 1 236 ? 81.699 18.937 -96.338 1.00 70.62 236 THR A CA 1
ATOM 1870 C C . THR A 1 236 ? 81.792 18.123 -97.635 1.00 70.62 236 THR A C 1
ATOM 1872 O O . THR A 1 236 ? 82.889 17.664 -97.961 1.00 70.62 236 THR A O 1
ATOM 1875 N N . GLY A 1 237 ? 80.690 17.962 -98.376 1.00 54.88 237 GLY A N 1
ATOM 1876 C CA . GLY A 1 237 ? 80.647 17.390 -99.732 1.00 54.88 237 GLY A CA 1
ATOM 1877 C C . GLY A 1 237 ? 80.436 18.457 -100.795 1.00 54.88 237 GLY A C 1
ATOM 1878 O O . GLY A 1 237 ? 80.994 18.281 -101.900 1.00 54.88 237 GLY A O 1
#

InterPro domains:
  IPR022285 Conserved hypothetical protein CHP03879, regulatory domain, putative [TIGR03879] (54-126)

Sequence (237 aa):
MSEINPTGEATNIGTSGSGDVLIDLSNIPLKPLGKREISQLEMALIIGTLYRPEILELIHDPVERSTWVDSLAVAAGAYARMKAGLPVSQIAEELGRSETTIRSHLNMKTKAGKLIHETYEKLKKGELKLLIPFIKAPAAGFEDQIKVLKEELEKQREKNRQLETRVNELTELLKHRENEVQALKEEVNRLQNELEAKSKELNTCIDNNRLLKERIDGFMKNLYKVLEELQNTINTG

Mean predicted aligned error: 16.58 Å